Protein AF-A0AAP4A862-F1 (afdb_monomer)

Foldseek 3Di:
DLVVLLVLLCQQVLVLVCQQCPPPDDNVVSNVRSVVVSVVSSVQQVVQLVVLCVLLVQLFLLSSLQSLLVVLLVVQVVQVVVPDFADDDDDFDFDCLVVVLVVLLVQLVVLLVQLCVVPPVNVCLVVLLVVLLLALLRPQAFSCVVRNSSLSNQLSVLSNVLSVVLVVLVAGDTDLSNVLSNVSSVCSRGRDGCNLLVLLLQLLLVLQVVDPDHCRYSVSSSQSSLLSSSSSQCSPVHSVSSSVSSNQLNVQLVPSCRSSNVSGPSSSSSSSSVSSSPVVVVSVVVVVVVVVVVVVVVVPDPPDPPPPPDDDD

Secondary structure (DSSP, 8-state):
-HHHHHHTGGGGHHHHHHHHT-TTS-HHHHHHHHHHHHHHHHHHHHHHHHHHHHHTTT--TTHHHHHHHHHHHHHHHHHHHTT-----------S-HHHHHHHHHHHHHHHHHHHHHH-SSSSSHHHHHHHHTT----SS--HHHHHTTHHHHHHHHHHHHHHHHHHHTT----HHHHHHHHHHHHGGGTT--HHHHHHHHHHHHHHHTTSSS-TTSHHHHHHHHHHGGGHHHHHHH-HHHHHHHHHHHHHHHHHHTTTTTT--TTHHHHHHHHHHHHHHHHHHHHHHHHHHHHHHHHTTSPP----------

Solvent-accessible surface area (backbone atoms only — not comparable to full-atom values): 15630 Å² total; per-residue (Å²): 112,76,70,64,56,64,71,57,48,61,29,38,44,48,43,26,48,52,46,21,66,34,89,96,54,60,65,68,67,14,44,52,48,10,52,53,51,43,53,51,49,55,65,51,43,58,66,44,26,65,54,45,35,63,59,22,73,19,26,28,72,33,34,61,24,22,27,39,30,55,50,21,28,54,54,35,52,55,37,45,74,76,74,47,83,59,88,80,83,89,84,79,74,76,88,50,42,69,64,51,49,55,51,51,51,50,54,18,49,48,28,36,50,49,15,59,69,64,33,89,72,68,78,44,46,70,57,45,48,57,49,52,43,67,50,31,27,49,48,93,30,54,42,37,83,75,53,43,45,33,24,33,33,47,17,14,52,42,28,46,50,46,52,49,52,37,57,74,58,68,30,63,52,31,74,64,38,48,51,29,32,50,49,50,15,62,34,19,33,41,29,41,36,65,65,20,26,50,31,9,37,51,16,14,51,58,36,26,76,76,43,95,55,56,60,36,38,62,67,46,43,29,46,30,51,42,29,33,36,36,10,16,42,9,33,66,77,29,51,73,52,8,22,53,50,7,25,51,24,49,63,37,37,77,55,53,46,68,58,19,47,58,22,31,74,29,43,53,19,26,23,34,32,52,47,30,40,56,49,50,61,52,53,53,54,51,51,56,51,49,52,56,50,51,53,58,51,64,72,66,53,78,81,81,79,77,80,74,77,78,87,77,136

Sequence (313 aa):
MHYCLKTVGTALAPTVSQFSFFPGVHPIPGAITGALVGIIVGFILPPIAKNASRLHSGFSLYNVGFAGGIIAIAVMSLMRAVGHDFETNSIWHKGNNILYMLFLFTISAYFIICSLILDKSKKSVLKDQIGINKEHGIFPSDFFSIYGSSCYFNMGVLCIFSTLFVLLINGDLNGPTIGAIFSMAGFGCYGKNLANSVPLIIGASLASLISISDINSPVTVVCILFSTGLAPISGYYGWPYGIIAGFLHIFMVFNIGQLHGGLNLYNNGLAGGFVAAIIVPVIESLQVTNTKNNLKKSSKSPPISLGIKKEAD

Nearest PDB structures (foldseek):
  7udm-assembly1_A  TM=1.615E-01  e=1.827E-01  synthetic construct
  6i1z-assembly1_A  TM=1.676E-01  e=8.183E-01  Zea mays

Organism: Clostridium perfringens (NCBI:txid1502)

Structure (mmCIF, N/CA/C/O backbone):
data_AF-A0AAP4A862-F1
#
_entry.id   AF-A0AAP4A862-F1
#
loop_
_atom_site.group_PDB
_atom_site.id
_atom_site.type_symbol
_atom_site.label_atom_id
_atom_site.label_alt_id
_atom_site.label_comp_id
_atom_site.label_asym_id
_atom_site.label_entity_id
_atom_site.label_seq_id
_atom_site.pdbx_PDB_ins_code
_atom_site.Cartn_x
_atom_site.Cartn_y
_atom_site.Cartn_z
_atom_site.occupancy
_atom_site.B_iso_or_equiv
_atom_site.auth_seq_id
_atom_site.auth_comp_id
_atom_site.auth_asym_id
_atom_site.auth_atom_id
_atom_site.pdbx_PDB_model_num
ATOM 1 N N . MET A 1 1 ? -14.547 11.495 -8.831 1.00 36.91 1 MET A N 1
ATOM 2 C CA . MET A 1 1 ? -13.949 10.179 -9.172 1.00 36.91 1 MET A CA 1
ATOM 3 C C . MET A 1 1 ? -13.073 10.203 -10.435 1.00 36.91 1 MET A C 1
ATOM 5 O O . MET A 1 1 ? -11.951 9.726 -10.360 1.00 36.91 1 MET A O 1
ATOM 9 N N . HIS A 1 2 ? -13.504 10.803 -11.559 1.00 30.11 2 HIS A N 1
ATOM 10 C CA . HIS A 1 2 ? -12.690 10.883 -12.795 1.00 30.11 2 HIS A CA 1
ATOM 11 C C . HIS A 1 2 ? -11.341 11.619 -12.638 1.00 30.11 2 HIS A C 1
ATOM 13 O O . HIS A 1 2 ? -10.361 11.217 -13.256 1.00 30.11 2 HIS A O 1
ATOM 19 N N . TYR A 1 3 ? -11.259 12.657 -11.795 1.00 28.89 3 TYR A N 1
ATOM 20 C CA . TYR A 1 3 ? -10.003 13.386 -11.560 1.00 28.89 3 TYR A CA 1
ATOM 21 C C . TYR A 1 3 ? -8.983 12.602 -10.712 1.00 28.89 3 TYR A C 1
ATOM 23 O O . TYR A 1 3 ? -7.802 12.642 -11.031 1.00 28.89 3 TYR A O 1
ATOM 31 N N . CYS A 1 4 ? -9.416 11.816 -9.714 1.00 35.62 4 CYS A N 1
ATOM 32 C CA . CYS A 1 4 ? -8.510 10.953 -8.937 1.00 35.62 4 CYS A CA 1
ATOM 33 C C . CYS A 1 4 ? -7.952 9.784 -9.755 1.00 35.62 4 CYS A C 1
ATOM 35 O O . CYS A 1 4 ? -6.840 9.353 -9.502 1.00 35.62 4 CYS A O 1
ATOM 37 N N . LEU A 1 5 ? 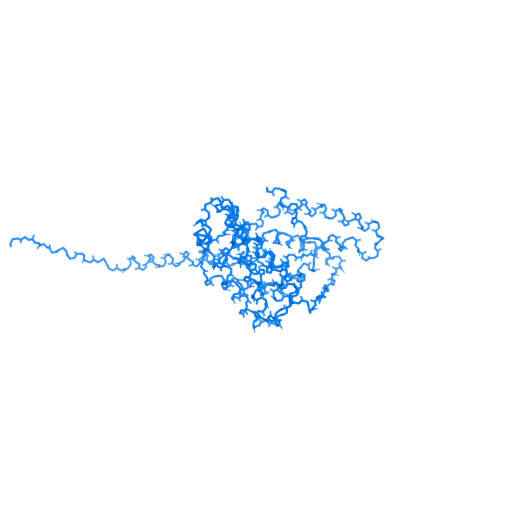-8.682 9.271 -10.750 1.00 40.22 5 LEU A N 1
ATOM 38 C CA . LEU A 1 5 ? -8.159 8.212 -11.623 1.00 40.22 5 LEU A CA 1
ATOM 39 C C . LEU A 1 5 ? -7.025 8.714 -12.533 1.00 40.22 5 LEU A C 1
ATOM 41 O O . LEU A 1 5 ? -6.117 7.947 -12.841 1.00 40.22 5 LEU A O 1
ATOM 45 N N . LYS A 1 6 ? -7.030 10.002 -12.913 1.00 41.19 6 LYS A N 1
ATOM 46 C CA . LYS A 1 6 ? -5.976 10.603 -13.749 1.00 41.19 6 LYS A CA 1
ATOM 47 C C . LYS A 1 6 ? -4.634 10.731 -13.017 1.00 41.19 6 LYS A C 1
ATOM 49 O O . LYS A 1 6 ? -3.597 10.542 -13.641 1.00 41.19 6 LYS A O 1
ATOM 54 N N . THR A 1 7 ? -4.629 10.993 -11.709 1.00 49.84 7 THR A N 1
ATOM 55 C CA . THR A 1 7 ? -3.394 11.111 -10.907 1.00 49.84 7 THR A CA 1
ATOM 56 C C . THR A 1 7 ? -2.743 9.770 -10.554 1.00 49.84 7 THR A C 1
ATOM 58 O O . THR A 1 7 ? -1.572 9.748 -10.185 1.00 49.84 7 THR A O 1
ATOM 61 N N . VAL A 1 8 ? -3.452 8.646 -10.715 1.00 55.22 8 VAL A N 1
ATOM 62 C CA . VAL A 1 8 ? -2.949 7.295 -10.385 1.00 55.22 8 VAL A CA 1
ATOM 63 C C . VAL A 1 8 ? -2.415 6.553 -11.631 1.00 55.22 8 VAL A C 1
ATOM 65 O O . VAL A 1 8 ? -1.906 5.439 -11.538 1.00 55.22 8 VAL A O 1
ATOM 68 N N . GLY A 1 9 ? -2.429 7.200 -12.807 1.00 59.03 9 GLY A N 1
ATOM 69 C CA . GLY A 1 9 ? -1.769 6.708 -14.029 1.00 59.03 9 GLY A CA 1
ATOM 70 C C . GLY A 1 9 ? -0.241 6.604 -13.929 1.00 59.03 9 GLY A C 1
ATOM 71 O O . GLY A 1 9 ? 0.391 5.940 -14.748 1.00 59.03 9 GLY A O 1
ATOM 72 N N . THR A 1 10 ? 0.355 7.185 -12.885 1.00 73.00 10 THR A N 1
ATOM 73 C CA . THR A 1 10 ? 1.787 7.064 -12.573 1.00 73.00 10 THR A CA 1
ATOM 74 C C . THR A 1 10 ? 2.227 5.627 -12.295 1.00 73.00 10 THR A C 1
ATOM 76 O O . THR A 1 10 ? 3.414 5.342 -12.414 1.00 73.00 10 THR A O 1
ATOM 79 N N . ALA A 1 11 ? 1.299 4.698 -12.021 1.00 77.19 11 ALA A N 1
ATOM 80 C CA . ALA A 1 11 ? 1.587 3.263 -11.926 1.00 77.19 11 ALA A CA 1
ATOM 81 C C . ALA A 1 11 ? 2.358 2.723 -13.149 1.00 77.19 11 ALA A C 1
ATOM 83 O O . ALA A 1 11 ? 3.198 1.835 -13.010 1.00 77.19 11 ALA A O 1
ATOM 84 N N . LEU A 1 12 ? 2.099 3.292 -14.332 1.00 84.62 12 LEU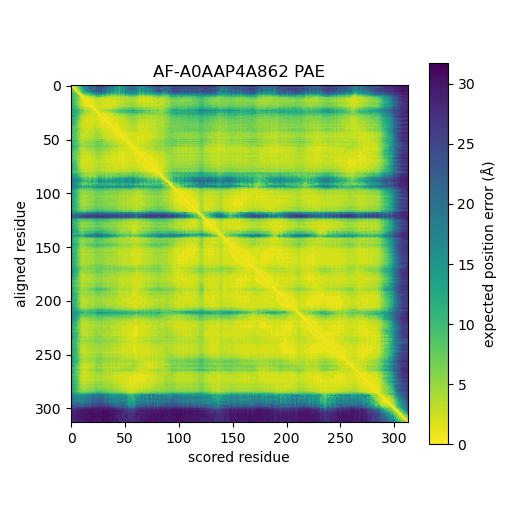 A N 1
ATOM 85 C CA . LEU A 1 12 ? 2.697 2.905 -15.612 1.00 84.62 12 LEU A CA 1
ATOM 86 C C . LEU A 1 12 ? 3.741 3.914 -16.112 1.00 84.62 12 LEU A C 1
ATOM 88 O O . LEU A 1 12 ? 4.129 3.881 -17.278 1.00 84.62 12 LEU A O 1
ATOM 92 N N . ALA A 1 13 ? 4.249 4.787 -15.238 1.00 86.62 13 ALA A N 1
ATOM 93 C CA . ALA A 1 13 ? 5.350 5.686 -15.578 1.00 86.62 13 ALA A CA 1
ATOM 94 C C . ALA A 1 13 ? 6.587 4.962 -16.158 1.00 86.62 13 ALA A C 1
ATOM 96 O O . ALA A 1 13 ? 7.133 5.477 -17.132 1.00 86.62 13 ALA A O 1
ATOM 97 N N . PRO A 1 14 ? 6.997 3.758 -15.691 1.00 87.88 14 PRO A N 1
ATOM 98 C CA . PRO A 1 14 ? 8.108 3.038 -16.305 1.00 87.88 14 PRO A CA 1
ATOM 99 C C . PRO A 1 14 ? 7.791 2.639 -17.740 1.00 87.88 14 PRO A C 1
ATOM 101 O O . PRO A 1 14 ? 8.681 2.677 -18.576 1.00 87.88 14 PRO A O 1
ATOM 104 N N . THR A 1 15 ? 6.527 2.337 -18.058 1.00 87.94 15 THR A N 1
ATOM 105 C CA . THR A 1 15 ? 6.105 2.101 -19.446 1.00 87.94 15 THR A CA 1
ATOM 106 C C . THR A 1 15 ? 6.392 3.336 -20.296 1.00 87.94 15 THR A C 1
ATOM 108 O O . THR A 1 15 ? 7.064 3.242 -21.313 1.00 87.94 15 THR A O 1
ATOM 111 N N . VAL A 1 16 ? 5.990 4.527 -19.849 1.00 90.31 16 VAL A N 1
ATOM 112 C CA . VAL A 1 16 ? 6.281 5.775 -20.575 1.00 90.31 16 VAL A CA 1
ATOM 113 C C . VAL A 1 16 ? 7.788 6.002 -20.728 1.00 90.31 16 VAL A C 1
ATOM 115 O O . VAL A 1 16 ? 8.243 6.347 -21.820 1.00 90.31 16 VAL A O 1
ATOM 118 N N . SER A 1 17 ? 8.576 5.772 -19.674 1.00 89.50 17 SER A N 1
ATOM 119 C CA . SER A 1 17 ? 10.034 5.938 -19.710 1.00 89.50 17 SER A CA 1
ATOM 120 C C . SER A 1 17 ? 10.717 4.955 -20.664 1.00 89.50 17 SER A C 1
ATOM 122 O O . SER A 1 17 ? 11.547 5.387 -21.459 1.00 89.50 17 SER A O 1
ATOM 124 N N . GLN A 1 18 ? 10.343 3.672 -20.647 1.00 88.69 18 GLN A N 1
ATOM 125 C CA . GLN A 1 18 ? 10.935 2.653 -21.523 1.00 88.69 18 GLN A CA 1
ATOM 126 C C . GLN A 1 18 ? 10.697 2.959 -23.008 1.00 88.69 18 GLN A C 1
ATOM 128 O O . GLN A 1 18 ? 11.604 2.816 -23.821 1.00 88.69 18 GLN A O 1
ATOM 133 N N . PHE A 1 19 ? 9.512 3.460 -23.366 1.00 88.19 19 PHE A N 1
ATOM 134 C CA . PHE A 1 19 ? 9.225 3.883 -24.741 1.00 88.19 19 PHE A CA 1
ATOM 135 C C . PHE A 1 19 ? 9.847 5.245 -25.096 1.00 88.19 19 PHE A C 1
ATOM 137 O O . PHE A 1 19 ? 10.145 5.491 -26.262 1.00 88.19 19 PHE A O 1
ATOM 144 N N . SER A 1 20 ? 10.078 6.119 -24.107 1.00 91.12 20 SER A N 1
ATOM 145 C CA . SER A 1 20 ? 10.748 7.413 -24.322 1.00 91.12 20 SER A CA 1
ATOM 146 C C . SER A 1 20 ? 12.239 7.268 -24.615 1.00 91.12 20 SER A C 1
ATOM 148 O O . SER A 1 20 ? 12.779 7.999 -25.442 1.00 91.12 20 SER A O 1
ATOM 150 N N . PHE A 1 21 ? 12.895 6.334 -23.925 1.00 89.12 21 PHE A N 1
ATOM 151 C CA . PHE A 1 21 ? 14.339 6.102 -23.981 1.00 89.12 21 PHE A CA 1
ATOM 152 C C . PHE A 1 21 ? 14.678 4.761 -24.637 1.00 89.12 21 PHE A C 1
ATOM 154 O O . PHE A 1 21 ? 15.662 4.118 -24.274 1.00 89.12 21 PHE A O 1
ATOM 161 N N . PHE A 1 22 ? 13.844 4.327 -25.584 1.00 86.50 22 PHE A N 1
ATOM 162 C CA . PHE A 1 22 ? 14.008 3.034 -26.229 1.00 86.50 22 PHE A CA 1
ATOM 163 C C . PHE A 1 22 ? 15.372 2.945 -26.944 1.00 86.50 22 PHE A C 1
ATOM 165 O O . PHE A 1 22 ? 15.730 3.876 -27.680 1.00 86.50 22 PHE A O 1
ATOM 172 N N . PRO A 1 23 ? 16.144 1.855 -26.761 1.00 84.06 23 PRO A N 1
ATOM 173 C CA . PRO A 1 23 ? 17.474 1.736 -27.348 1.00 84.06 23 PRO A CA 1
ATOM 174 C C . PRO A 1 23 ? 17.462 1.927 -28.870 1.00 84.06 23 PRO A C 1
ATOM 176 O O . PRO A 1 23 ? 16.665 1.318 -29.579 1.00 84.06 23 PRO A O 1
ATOM 179 N N . GLY A 1 24 ? 18.360 2.774 -29.379 1.00 82.88 24 GLY A N 1
ATOM 180 C CA . GLY A 1 24 ? 18.498 3.035 -30.818 1.00 82.88 24 GLY A CA 1
ATOM 181 C C . GLY A 1 24 ? 17.532 4.075 -31.401 1.00 82.88 24 GLY A C 1
ATOM 182 O O . GLY A 1 24 ? 17.625 4.370 -32.591 1.00 82.88 24 GLY A O 1
ATOM 183 N N . VAL A 1 25 ? 16.645 4.675 -30.598 1.00 87.75 25 VAL A N 1
ATOM 184 C CA . VAL A 1 25 ? 15.738 5.749 -31.040 1.00 87.75 25 VAL A CA 1
ATOM 185 C C . VAL A 1 25 ? 16.288 7.120 -30.634 1.00 87.75 25 VAL A C 1
ATOM 187 O O . VAL A 1 25 ? 16.757 7.316 -29.515 1.00 87.75 25 VAL A O 1
ATOM 190 N N . HIS A 1 26 ? 16.225 8.101 -31.542 1.00 91.56 26 HIS A N 1
ATOM 191 C CA . HIS A 1 26 ? 16.643 9.475 -31.243 1.00 91.56 26 HIS A CA 1
ATOM 192 C C . HIS A 1 26 ? 15.763 10.094 -30.128 1.00 91.56 26 HIS A C 1
ATOM 194 O O . HIS A 1 26 ? 14.546 9.885 -30.144 1.00 91.56 26 HIS A O 1
ATOM 200 N N . PRO A 1 27 ? 16.314 10.916 -29.205 1.00 90.69 27 PRO A N 1
ATOM 201 C CA . PRO A 1 27 ? 15.580 11.408 -28.032 1.00 90.69 27 PRO A CA 1
ATOM 202 C C . PRO A 1 27 ? 14.257 12.125 -28.331 1.00 90.69 27 PRO A C 1
ATOM 204 O O . PRO A 1 27 ? 13.292 11.967 -27.593 1.00 90.69 27 PRO A O 1
ATOM 207 N N . ILE A 1 28 ? 14.189 12.901 -29.419 1.00 92.38 28 ILE A N 1
ATOM 208 C CA . ILE A 1 28 ? 12.979 13.661 -29.784 1.00 92.38 28 ILE A CA 1
ATOM 209 C C . ILE A 1 28 ? 11.830 12.724 -30.231 1.00 92.38 28 ILE A C 1
ATOM 211 O O . ILE A 1 28 ? 10.775 12.756 -29.594 1.00 92.38 28 ILE A O 1
ATOM 215 N N . PRO A 1 29 ? 11.992 11.857 -31.258 1.00 91.19 29 PRO A N 1
ATOM 216 C CA . PRO A 1 29 ? 10.991 10.836 -31.586 1.00 91.19 29 PRO A CA 1
ATOM 217 C C . PRO A 1 29 ? 10.650 9.899 -30.421 1.00 91.19 29 PRO A C 1
ATOM 219 O O . PRO A 1 29 ? 9.484 9.539 -30.254 1.00 91.19 29 PRO A O 1
ATOM 222 N N . GLY A 1 30 ? 11.641 9.534 -29.600 1.00 92.62 30 GLY A N 1
ATOM 223 C CA . GLY A 1 30 ? 11.435 8.730 -28.395 1.00 92.62 30 GLY A CA 1
ATOM 224 C C . GLY A 1 30 ? 10.487 9.422 -27.418 1.00 92.62 30 GLY A C 1
ATOM 225 O O . GLY A 1 30 ? 9.437 8.878 -27.087 1.00 92.62 30 GLY A O 1
ATOM 226 N N . ALA A 1 31 ? 10.773 10.672 -27.045 1.00 91.94 31 ALA A N 1
ATOM 227 C CA . ALA A 1 31 ? 9.924 11.460 -26.151 1.00 91.94 31 ALA A CA 1
ATOM 228 C C . ALA A 1 31 ? 8.484 11.616 -26.674 1.00 91.94 31 ALA A C 1
ATOM 230 O O . ALA A 1 31 ? 7.532 11.499 -25.901 1.00 91.94 31 ALA A O 1
ATOM 231 N N . ILE A 1 32 ? 8.308 11.826 -27.985 1.00 93.19 32 ILE A N 1
ATOM 232 C CA . ILE A 1 32 ? 6.977 11.877 -28.615 1.00 93.19 32 ILE A CA 1
ATOM 233 C C . ILE A 1 32 ? 6.268 10.523 -28.473 1.00 93.19 32 ILE A C 1
ATOM 235 O O . ILE A 1 32 ? 5.105 10.476 -28.075 1.00 93.19 32 ILE A O 1
ATOM 239 N N . THR A 1 33 ? 6.969 9.422 -28.746 1.00 90.69 33 THR A N 1
ATOM 240 C CA . THR A 1 33 ? 6.424 8.060 -28.632 1.00 90.69 33 THR A CA 1
ATOM 241 C C . THR A 1 33 ? 6.000 7.753 -27.199 1.00 90.69 33 THR A C 1
ATOM 243 O O . THR A 1 33 ? 4.875 7.312 -26.969 1.00 90.69 33 THR A O 1
ATOM 246 N N . GLY A 1 34 ? 6.852 8.053 -26.218 1.00 91.06 34 GLY A N 1
ATOM 247 C CA . GLY A 1 34 ? 6.527 7.893 -24.805 1.00 91.06 34 GLY A CA 1
ATOM 248 C C . GLY A 1 34 ? 5.313 8.720 -24.383 1.00 91.06 34 GLY A C 1
ATOM 249 O O . GLY A 1 34 ? 4.417 8.194 -23.722 1.00 91.06 34 GLY A O 1
ATOM 250 N N . ALA A 1 35 ? 5.222 9.982 -24.817 1.00 90.56 35 ALA A N 1
ATOM 251 C CA . ALA A 1 35 ? 4.061 10.828 -24.542 1.00 90.56 35 ALA A CA 1
ATOM 252 C C . ALA A 1 35 ? 2.765 10.242 -25.131 1.00 90.56 35 ALA A C 1
ATOM 254 O O . ALA A 1 35 ? 1.747 10.187 -24.438 1.00 90.56 35 ALA A O 1
ATOM 255 N N . LEU A 1 36 ? 2.803 9.744 -26.373 1.00 91.56 36 LEU A N 1
ATOM 256 C CA . LEU A 1 36 ? 1.661 9.081 -27.011 1.00 91.56 36 LEU A CA 1
ATOM 257 C C . LEU A 1 36 ? 1.243 7.813 -26.256 1.00 91.56 36 LEU A C 1
ATOM 259 O O . LEU A 1 36 ? 0.059 7.643 -25.960 1.00 91.56 36 LEU A O 1
ATOM 263 N N . VAL A 1 37 ? 2.200 6.962 -25.876 1.00 90.19 37 VAL A N 1
ATOM 264 C CA . VAL A 1 37 ? 1.942 5.764 -25.059 1.00 90.19 37 VAL A CA 1
ATOM 265 C C . VAL A 1 37 ? 1.320 6.151 -23.717 1.00 90.19 37 VAL A C 1
ATOM 267 O O . VAL A 1 37 ? 0.328 5.550 -23.308 1.00 90.19 37 VAL A O 1
ATOM 270 N N . GLY A 1 38 ? 1.837 7.189 -23.057 1.00 88.75 38 GLY A N 1
ATOM 271 C CA . GLY A 1 38 ? 1.296 7.697 -21.796 1.00 88.75 38 GLY A CA 1
ATOM 272 C C . GLY A 1 38 ? -0.148 8.182 -21.915 1.00 88.75 38 GLY A C 1
ATOM 273 O O . GLY A 1 38 ? -0.974 7.864 -21.057 1.00 88.75 38 GLY A O 1
ATOM 274 N N . ILE A 1 39 ? -0.482 8.888 -23.000 1.00 89.31 39 ILE A N 1
ATOM 275 C CA . ILE A 1 39 ? -1.856 9.314 -23.295 1.00 89.31 39 ILE A CA 1
ATOM 276 C C . ILE A 1 39 ? -2.761 8.091 -23.486 1.00 89.31 39 ILE A C 1
ATOM 278 O O . ILE A 1 39 ? -3.802 7.997 -22.835 1.00 89.31 39 ILE A O 1
ATOM 282 N N . ILE A 1 40 ? -2.355 7.133 -24.326 1.00 89.81 40 ILE A N 1
ATOM 283 C CA . ILE A 1 40 ? -3.127 5.914 -24.615 1.00 89.81 40 ILE A CA 1
ATOM 284 C C . ILE A 1 40 ? -3.395 5.129 -23.327 1.00 89.81 40 ILE A C 1
ATOM 286 O O . ILE A 1 40 ? -4.544 4.826 -23.001 1.00 89.81 40 ILE A O 1
ATOM 290 N N . VAL A 1 41 ? -2.346 4.855 -22.554 1.00 88.38 41 VAL A N 1
ATOM 291 C CA . VAL A 1 41 ? -2.440 4.158 -21.270 1.00 88.38 41 VAL A CA 1
ATOM 292 C C . VAL A 1 41 ? -3.347 4.914 -20.295 1.00 88.38 41 VAL A C 1
ATOM 294 O O . VAL A 1 41 ? -4.193 4.301 -19.642 1.00 88.38 41 VAL A O 1
ATOM 297 N N . GLY A 1 42 ? -3.233 6.243 -20.232 1.00 85.56 42 GLY A N 1
ATOM 298 C CA . GLY A 1 42 ? -4.078 7.093 -19.392 1.00 85.56 42 GLY A CA 1
ATOM 299 C C . GLY A 1 42 ? -5.567 7.034 -19.750 1.00 85.56 42 GLY A C 1
ATOM 300 O O . GLY A 1 42 ? -6.408 7.110 -18.854 1.00 85.56 42 GLY A O 1
ATOM 301 N N . PHE A 1 43 ? -5.909 6.851 -21.030 1.00 88.19 43 PHE A N 1
ATOM 302 C CA . PHE A 1 43 ? -7.293 6.652 -21.480 1.00 88.19 43 PHE A CA 1
ATOM 303 C C . PHE A 1 43 ? -7.810 5.230 -21.222 1.00 88.19 43 PHE A C 1
ATOM 305 O O . PHE A 1 43 ? -8.987 5.057 -20.898 1.00 88.19 43 PHE A O 1
ATOM 312 N N . ILE A 1 44 ? -6.947 4.219 -21.334 1.00 90.44 44 ILE A N 1
ATOM 313 C CA . ILE A 1 44 ? -7.309 2.804 -21.157 1.00 90.44 44 ILE A CA 1
ATOM 314 C C . ILE A 1 44 ? -7.421 2.419 -19.670 1.00 90.44 44 ILE A C 1
ATOM 316 O O . ILE A 1 44 ? -8.221 1.554 -19.306 1.00 90.44 44 ILE A O 1
ATOM 320 N N . LEU A 1 45 ? -6.665 3.068 -18.782 1.00 90.19 45 LEU A N 1
ATOM 321 C CA . LEU A 1 45 ? -6.622 2.704 -17.366 1.00 90.19 45 LEU A CA 1
ATOM 322 C C . LEU A 1 45 ? -7.981 2.827 -16.640 1.00 90.19 45 LEU A C 1
ATOM 324 O O . LEU A 1 45 ? -8.357 1.865 -15.966 1.00 90.19 45 LEU A O 1
ATOM 328 N N . PRO A 1 46 ? -8.763 3.923 -16.755 1.00 89.88 46 PRO A N 1
ATOM 329 C CA . PRO A 1 46 ? -10.052 4.041 -16.068 1.00 89.88 46 PRO A CA 1
ATOM 330 C C . PRO A 1 46 ? -11.080 2.938 -16.393 1.00 89.88 46 PRO A C 1
ATOM 332 O O . PRO A 1 46 ? -11.645 2.382 -15.443 1.00 89.88 46 PRO A O 1
ATOM 335 N N . PRO A 1 47 ? -11.355 2.576 -17.668 1.00 90.94 47 PRO A N 1
ATOM 336 C CA . PRO A 1 47 ? -12.293 1.494 -17.964 1.00 90.94 47 PRO A CA 1
ATOM 337 C C . PRO A 1 47 ? -11.786 0.131 -17.476 1.00 90.94 47 PRO A C 1
ATOM 339 O O . PRO A 1 47 ? -12.590 -0.659 -16.976 1.00 90.94 47 PRO A O 1
ATOM 342 N N . ILE A 1 48 ? -10.474 -0.133 -17.533 1.00 92.00 48 ILE A N 1
ATOM 343 C CA . ILE A 1 48 ? -9.907 -1.371 -16.978 1.00 92.00 48 ILE A CA 1
ATOM 344 C C . ILE A 1 48 ? -10.049 -1.390 -15.457 1.00 92.00 48 ILE A C 1
ATOM 346 O O . ILE A 1 48 ? -10.542 -2.377 -14.923 1.00 92.00 48 ILE A O 1
ATOM 350 N N . ALA A 1 49 ? -9.737 -0.299 -14.755 1.00 90.62 49 ALA A N 1
ATOM 351 C CA . ALA A 1 49 ? -9.897 -0.209 -13.303 1.00 90.62 49 ALA A CA 1
ATOM 352 C C . ALA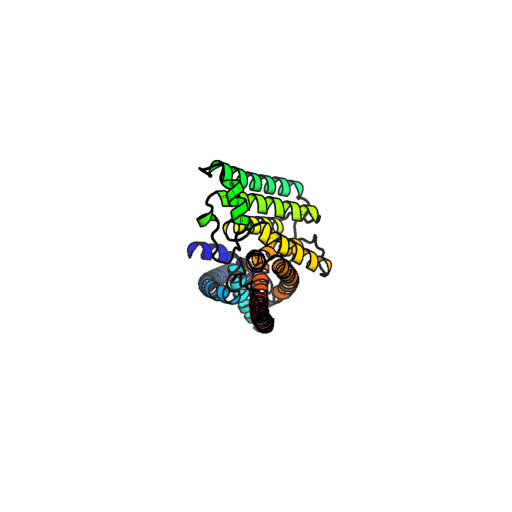 A 1 49 ? -11.347 -0.427 -12.852 1.00 90.62 49 ALA A C 1
ATOM 354 O O . ALA A 1 49 ? -11.590 -1.092 -11.844 1.00 90.62 49 ALA A O 1
ATOM 355 N N . LYS A 1 50 ? -12.328 0.074 -13.609 1.00 89.56 50 LYS A N 1
ATOM 356 C CA . LYS A 1 50 ? -13.749 -0.165 -13.316 1.00 89.56 50 LYS A CA 1
ATOM 357 C C . LYS A 1 50 ? -14.136 -1.647 -13.410 1.00 89.56 50 LYS A C 1
ATOM 359 O O . LYS A 1 50 ? -14.991 -2.093 -12.652 1.00 89.56 50 LYS A O 1
ATOM 364 N N . ASN A 1 51 ? -13.546 -2.394 -14.341 1.00 89.44 51 ASN A N 1
ATOM 365 C CA . ASN A 1 51 ? -13.820 -3.824 -14.499 1.00 89.44 51 ASN A CA 1
ATOM 366 C C . ASN A 1 51 ? -12.977 -4.684 -13.548 1.00 89.44 51 ASN A C 1
ATOM 368 O O . ASN A 1 51 ? -13.470 -5.680 -13.028 1.00 89.44 51 ASN A O 1
ATOM 372 N N . ALA A 1 52 ? -11.740 -4.273 -13.279 1.00 90.56 52 ALA A N 1
ATOM 373 C CA . ALA A 1 52 ? -10.808 -4.959 -12.396 1.00 90.56 52 ALA A CA 1
ATOM 374 C C . ALA A 1 52 ? -11.344 -5.067 -10.958 1.00 90.56 52 ALA A C 1
ATOM 376 O O . ALA A 1 52 ? -11.188 -6.113 -10.330 1.00 90.56 52 ALA A O 1
ATOM 377 N N . SER A 1 53 ? -12.089 -4.062 -10.481 1.00 88.56 53 SER A N 1
ATOM 378 C CA . SER A 1 53 ? -12.693 -4.092 -9.141 1.00 88.56 53 SER A CA 1
ATOM 379 C C . SER A 1 53 ? -13.702 -5.225 -8.943 1.00 88.56 53 SER A C 1
ATOM 381 O O . SER A 1 53 ? -13.900 -5.679 -7.814 1.00 88.56 53 SER A O 1
ATOM 383 N N . ARG A 1 54 ? -14.315 -5.706 -10.035 1.00 89.81 54 ARG A N 1
ATOM 384 C CA . ARG A 1 54 ? -15.245 -6.844 -10.024 1.00 89.81 54 ARG A CA 1
ATOM 385 C C . ARG A 1 54 ? -14.526 -8.175 -9.842 1.00 89.81 54 ARG A C 1
ATOM 387 O O . ARG A 1 54 ? -15.105 -9.079 -9.261 1.00 89.81 54 ARG A O 1
ATOM 394 N N . LEU A 1 55 ? -13.282 -8.293 -10.312 1.00 91.00 55 LEU A N 1
ATOM 395 C CA . LEU A 1 55 ? -12.507 -9.536 -10.210 1.00 91.00 55 LEU A CA 1
ATOM 396 C C . LEU A 1 55 ? -12.133 -9.870 -8.766 1.00 91.00 55 LEU A C 1
ATOM 398 O O . LEU A 1 55 ? -11.974 -11.034 -8.429 1.00 91.00 55 LEU A O 1
ATOM 402 N N . HIS A 1 56 ? -12.004 -8.852 -7.920 1.00 92.31 56 HIS A N 1
ATOM 403 C CA . HIS A 1 56 ? -11.649 -9.011 -6.516 1.00 92.31 56 HIS A CA 1
ATOM 404 C C . HIS A 1 56 ? -12.764 -8.556 -5.561 1.00 92.31 56 HIS A C 1
ATOM 406 O O . HIS A 1 56 ? -12.487 -8.298 -4.391 1.00 92.31 56 HIS A O 1
ATOM 412 N N . SER A 1 57 ? -13.993 -8.366 -6.055 1.00 89.00 57 SER A N 1
ATOM 413 C CA . SER A 1 57 ? -15.186 -7.978 -5.278 1.00 89.00 57 SER A CA 1
ATOM 414 C C . SER A 1 57 ? -14.978 -6.815 -4.289 1.00 89.00 57 SER A C 1
ATOM 416 O O . SER A 1 57 ? -15.545 -6.802 -3.203 1.00 89.00 57 SER A O 1
ATOM 418 N N . GLY A 1 58 ? -14.125 -5.840 -4.624 1.00 88.94 58 GLY A N 1
ATOM 419 C CA . GLY A 1 58 ? -13.807 -4.714 -3.728 1.00 88.94 58 GLY A CA 1
ATOM 420 C C . GLY A 1 58 ? -12.867 -5.019 -2.545 1.00 88.94 58 GLY A C 1
ATOM 421 O O . GLY A 1 58 ? -12.588 -4.127 -1.747 1.00 88.94 58 GLY A O 1
ATOM 422 N N . PHE A 1 59 ? -12.313 -6.231 -2.443 1.00 94.44 59 PHE A N 1
ATOM 423 C CA . PHE A 1 59 ? -11.422 -6.634 -1.344 1.00 94.44 59 PHE A CA 1
ATOM 424 C C . PHE A 1 59 ? -9.953 -6.196 -1.479 1.00 94.44 59 PHE A C 1
ATOM 426 O O . PHE A 1 59 ? -9.171 -6.377 -0.547 1.00 94.44 59 PHE A O 1
ATOM 433 N N . SER A 1 60 ? -9.570 -5.601 -2.611 1.00 94.38 60 SER A N 1
ATOM 434 C CA . SER A 1 60 ? -8.277 -4.938 -2.791 1.00 94.38 60 SER A CA 1
ATOM 435 C C . SER A 1 60 ? -8.478 -3.429 -2.885 1.00 94.38 60 SER A C 1
ATOM 437 O O . SER A 1 60 ? -9.134 -2.929 -3.800 1.00 94.38 60 SER A O 1
ATOM 439 N N . LEU A 1 61 ? -7.869 -2.690 -1.957 1.00 92.38 61 LEU A N 1
ATOM 440 C CA . LEU A 1 61 ? -7.859 -1.225 -1.968 1.00 92.38 61 LEU A CA 1
ATOM 441 C C . LEU A 1 61 ? -6.982 -0.666 -3.102 1.00 92.38 61 LEU A C 1
ATOM 443 O O . LEU A 1 61 ? -7.143 0.478 -3.522 1.00 92.38 61 LEU A O 1
ATOM 447 N N . TYR A 1 62 ? -6.074 -1.478 -3.645 1.00 91.69 62 TYR A N 1
ATOM 448 C CA . TYR A 1 62 ? -5.114 -1.088 -4.680 1.00 91.69 62 TYR A CA 1
ATOM 449 C C . TYR A 1 62 ? -5.579 -1.435 -6.095 1.00 91.69 62 TYR A C 1
ATOM 451 O O . TYR A 1 62 ? -4.780 -1.814 -6.951 1.00 91.69 62 TYR A O 1
ATOM 459 N N . ASN A 1 63 ? -6.874 -1.258 -6.359 1.00 91.75 63 ASN A N 1
ATOM 460 C CA . ASN A 1 63 ? -7.500 -1.598 -7.635 1.00 91.75 63 ASN A CA 1
ATOM 461 C C . ASN A 1 63 ? -6.829 -0.925 -8.850 1.00 91.75 63 ASN A C 1
ATOM 463 O O . ASN A 1 63 ? -6.673 -1.550 -9.894 1.00 91.75 63 ASN A O 1
ATOM 467 N N . VAL A 1 64 ? -6.368 0.326 -8.729 1.00 90.06 64 VAL A N 1
ATOM 468 C CA . VAL A 1 64 ? -5.666 0.983 -9.849 1.00 90.06 64 VAL A CA 1
ATOM 469 C C . VAL A 1 64 ? -4.302 0.341 -10.120 1.00 90.06 64 VAL A C 1
ATOM 471 O O . VAL A 1 64 ? -3.924 0.196 -11.277 1.00 90.06 64 VAL A O 1
ATOM 474 N N . GLY A 1 65 ? -3.590 -0.105 -9.080 1.00 91.31 65 GLY A N 1
ATOM 475 C CA . GLY A 1 65 ? -2.352 -0.871 -9.247 1.00 91.31 65 GLY A CA 1
ATOM 476 C C . GLY A 1 65 ? -2.591 -2.237 -9.889 1.00 91.31 65 GLY A C 1
ATOM 477 O O . GLY A 1 65 ? -1.794 -2.672 -10.717 1.00 91.31 65 GLY A O 1
ATOM 478 N N . PHE A 1 66 ? -3.720 -2.878 -9.573 1.00 94.25 66 PHE A N 1
ATOM 479 C CA . PHE A 1 66 ? -4.146 -4.112 -10.231 1.00 94.25 66 PHE A CA 1
ATOM 480 C C . PHE A 1 66 ? -4.465 -3.902 -11.714 1.00 94.25 66 PHE A C 1
ATOM 482 O O . PHE A 1 66 ? -3.906 -4.584 -12.570 1.00 94.25 66 PHE A O 1
ATOM 489 N N . ALA A 1 67 ? -5.272 -2.893 -12.035 1.00 93.94 67 ALA A N 1
ATOM 490 C CA . ALA A 1 67 ? -5.593 -2.523 -13.410 1.00 93.94 67 ALA A CA 1
ATOM 491 C C . ALA A 1 67 ? -4.353 -2.128 -14.225 1.00 93.94 67 ALA A C 1
ATOM 493 O O . ALA A 1 67 ? -4.175 -2.598 -15.348 1.00 93.94 67 ALA A O 1
ATOM 494 N N . GLY A 1 68 ? -3.474 -1.306 -13.643 1.00 92.81 68 GLY A N 1
ATOM 495 C CA . GLY A 1 68 ? -2.204 -0.921 -14.252 1.00 92.81 68 GLY A CA 1
ATOM 496 C C . GLY A 1 68 ? -1.312 -2.131 -14.506 1.00 92.81 68 GLY A C 1
ATOM 497 O O . GLY A 1 68 ? -0.768 -2.274 -15.593 1.00 92.81 68 GLY A O 1
ATOM 498 N N . GLY A 1 69 ? -1.237 -3.064 -13.559 1.00 93.81 69 GLY A N 1
ATOM 499 C CA . GLY A 1 69 ? -0.489 -4.302 -13.738 1.00 93.81 69 GLY A CA 1
ATOM 500 C C . GLY A 1 69 ? -1.020 -5.199 -14.859 1.00 93.81 69 GLY A C 1
ATOM 501 O O . GLY A 1 69 ? -0.216 -5.730 -15.617 1.00 93.81 69 GLY A O 1
ATOM 502 N N . ILE A 1 70 ? -2.342 -5.315 -15.036 1.00 94.62 70 ILE A N 1
ATOM 503 C CA . ILE A 1 70 ? -2.935 -6.041 -16.178 1.00 94.62 70 ILE A CA 1
ATOM 504 C C . ILE A 1 70 ? -2.505 -5.403 -17.508 1.00 94.62 70 ILE A C 1
ATOM 506 O O . ILE A 1 70 ? -2.112 -6.113 -18.434 1.00 94.62 70 ILE A O 1
ATOM 510 N N . ILE A 1 71 ? -2.524 -4.068 -17.594 1.00 93.88 71 ILE A N 1
ATOM 511 C CA . ILE A 1 71 ? -2.044 -3.337 -18.779 1.00 93.88 71 ILE A CA 1
ATOM 512 C C . ILE A 1 71 ? -0.550 -3.589 -18.995 1.00 93.88 71 ILE A C 1
ATOM 514 O O . ILE A 1 71 ? -0.139 -3.872 -20.115 1.00 93.88 71 ILE A O 1
ATOM 518 N N . ALA A 1 72 ? 0.259 -3.525 -17.937 1.00 93.75 72 ALA A N 1
ATOM 519 C CA . ALA A 1 72 ? 1.697 -3.749 -18.020 1.00 93.75 72 ALA A CA 1
ATOM 520 C C . ALA A 1 72 ? 2.037 -5.162 -18.507 1.00 93.75 72 ALA A C 1
ATOM 522 O O . ALA A 1 72 ? 2.920 -5.310 -19.343 1.00 93.75 72 ALA A O 1
ATOM 523 N N . ILE A 1 73 ? 1.317 -6.190 -18.037 1.00 94.75 73 ILE A N 1
ATOM 524 C CA . ILE A 1 73 ? 1.456 -7.565 -18.539 1.00 94.75 73 ILE A CA 1
ATOM 525 C C . ILE A 1 73 ? 1.124 -7.616 -20.033 1.00 94.75 73 ILE A C 1
ATOM 527 O O . ILE A 1 73 ? 1.883 -8.199 -20.803 1.00 94.75 73 ILE A O 1
ATOM 531 N N . ALA A 1 74 ? 0.027 -6.984 -20.463 1.00 93.69 74 ALA A N 1
ATOM 532 C CA . ALA A 1 74 ? -0.348 -6.955 -21.874 1.00 93.69 74 ALA A CA 1
ATOM 533 C C . ALA A 1 74 ? 0.734 -6.277 -22.735 1.00 93.69 74 ALA A C 1
ATOM 535 O O . ALA A 1 74 ? 1.181 -6.854 -23.726 1.00 93.69 74 ALA A O 1
ATOM 536 N N . VAL A 1 75 ? 1.226 -5.105 -22.323 1.00 92.00 75 VAL A N 1
ATOM 537 C CA . VAL A 1 75 ? 2.308 -4.394 -23.025 1.00 92.00 75 VAL A CA 1
ATOM 538 C C . VAL A 1 75 ? 3.597 -5.221 -23.044 1.00 92.00 75 VAL A C 1
ATOM 540 O O . VAL A 1 75 ? 4.201 -5.384 -24.103 1.00 92.00 75 VAL A O 1
ATOM 543 N N . MET A 1 76 ? 3.997 -5.799 -21.908 1.00 92.88 76 MET A N 1
ATOM 544 C CA . MET A 1 76 ? 5.208 -6.618 -21.819 1.00 92.88 76 MET A CA 1
ATOM 545 C C . MET A 1 76 ? 5.106 -7.883 -22.677 1.00 92.88 76 MET A C 1
ATOM 547 O O . MET A 1 76 ? 6.081 -8.275 -23.311 1.00 92.88 76 MET A O 1
ATOM 551 N N . SER A 1 77 ? 3.925 -8.504 -22.751 1.00 93.38 77 SER A N 1
ATOM 552 C CA . SER A 1 77 ? 3.700 -9.682 -23.596 1.00 93.38 77 SER A CA 1
ATOM 553 C C . SER A 1 77 ? 3.897 -9.373 -25.084 1.00 93.38 77 SER A C 1
ATOM 555 O O . SER A 1 77 ? 4.539 -10.151 -25.787 1.00 93.38 77 SER A O 1
ATOM 557 N N . LEU A 1 78 ? 3.441 -8.201 -25.545 1.00 92.62 78 LEU A N 1
ATOM 558 C CA . LEU A 1 78 ? 3.674 -7.730 -26.911 1.00 92.62 78 LEU A CA 1
ATOM 559 C C . LEU A 1 78 ? 5.156 -7.433 -27.155 1.00 92.62 78 LEU A C 1
ATOM 561 O O . LEU A 1 78 ? 5.682 -7.776 -28.209 1.00 92.62 78 LEU A O 1
ATOM 565 N N . MET A 1 79 ? 5.840 -6.836 -26.176 1.00 89.81 79 MET A N 1
ATOM 566 C CA . MET A 1 79 ? 7.261 -6.509 -26.301 1.00 89.81 79 MET A CA 1
ATOM 567 C C . MET A 1 79 ? 8.148 -7.752 -26.361 1.00 89.81 79 MET A C 1
ATOM 569 O O . MET A 1 79 ? 9.024 -7.842 -27.221 1.00 89.81 79 MET A O 1
ATOM 573 N N . ARG A 1 80 ? 7.860 -8.764 -25.538 1.00 92.62 80 ARG A N 1
ATOM 574 C CA . ARG A 1 80 ? 8.565 -10.052 -25.598 1.00 92.62 80 ARG A CA 1
ATOM 575 C C . ARG A 1 80 ? 8.296 -10.797 -26.897 1.00 92.62 80 ARG A C 1
ATOM 577 O O . ARG A 1 80 ? 9.210 -11.421 -27.424 1.00 92.62 80 ARG A O 1
ATOM 584 N N . ALA A 1 81 ? 7.086 -10.691 -27.450 1.00 93.06 81 ALA A N 1
ATOM 585 C CA . ALA A 1 81 ? 6.756 -11.304 -28.736 1.00 93.06 81 ALA A CA 1
ATOM 586 C C . ALA A 1 81 ? 7.600 -10.752 -29.902 1.00 93.06 81 ALA A C 1
ATOM 588 O O . ALA A 1 81 ? 7.836 -11.474 -30.868 1.00 93.06 81 ALA A O 1
ATOM 589 N N . VAL A 1 82 ? 8.091 -9.511 -29.804 1.00 91.31 82 VAL A N 1
ATOM 590 C CA . VAL A 1 82 ? 9.007 -8.903 -30.788 1.00 91.31 82 VAL A CA 1
ATOM 591 C C . VAL A 1 82 ? 10.486 -8.966 -30.370 1.00 91.31 82 VAL A C 1
ATOM 593 O O . VAL A 1 82 ? 11.330 -8.364 -31.026 1.00 91.31 82 VAL A O 1
ATOM 596 N N . GLY A 1 83 ? 10.817 -9.707 -29.305 1.00 88.62 83 GLY A N 1
ATOM 597 C CA . GLY A 1 83 ? 12.197 -9.969 -28.879 1.00 88.62 83 GLY A CA 1
ATOM 598 C C . GLY A 1 83 ? 12.799 -8.955 -27.901 1.00 88.62 83 GLY A C 1
ATOM 599 O O . GLY A 1 83 ? 14.012 -8.963 -27.705 1.00 88.62 83 GLY A O 1
ATOM 600 N N . HIS A 1 84 ? 11.987 -8.097 -27.275 1.00 87.31 84 HIS A N 1
ATOM 601 C CA . HIS A 1 84 ? 12.455 -7.124 -26.286 1.00 87.31 84 HIS A CA 1
ATOM 602 C C . HIS A 1 84 ? 12.070 -7.524 -24.857 1.00 87.31 84 HIS A C 1
ATOM 604 O O . HIS A 1 84 ? 10.900 -7.775 -24.561 1.00 87.31 84 HIS A O 1
ATOM 610 N N . ASP A 1 85 ? 13.056 -7.523 -23.960 1.00 84.50 85 ASP A N 1
ATOM 611 C CA . ASP A 1 85 ? 12.867 -7.644 -22.513 1.00 84.50 85 ASP A CA 1
ATOM 612 C C . ASP A 1 85 ? 13.604 -6.499 -21.809 1.00 84.50 85 ASP A C 1
ATOM 614 O O . ASP A 1 85 ? 14.605 -5.992 -22.322 1.00 84.50 85 ASP A O 1
ATOM 618 N N . PHE A 1 86 ? 13.088 -6.058 -20.663 1.00 79.12 86 PHE A N 1
ATOM 619 C CA . PHE A 1 86 ? 13.649 -4.922 -19.929 1.00 79.12 86 PHE A CA 1
ATOM 620 C C . PHE A 1 86 ? 14.385 -5.395 -18.677 1.00 79.12 86 PHE A C 1
ATOM 622 O O . PHE A 1 86 ? 13.849 -6.164 -17.879 1.00 79.12 86 PHE A O 1
ATOM 629 N N . GLU A 1 87 ? 15.602 -4.889 -18.474 1.00 70.44 87 GLU A N 1
ATOM 630 C CA . GLU A 1 87 ? 16.350 -5.126 -17.242 1.00 70.44 87 GLU A CA 1
ATOM 631 C C . GLU A 1 87 ? 15.773 -4.302 -16.085 1.00 70.44 87 GLU A C 1
ATOM 633 O O . GLU A 1 87 ? 15.487 -3.108 -16.209 1.00 70.44 87 GLU A O 1
ATOM 638 N N . THR A 1 88 ? 15.629 -4.935 -14.922 1.00 67.25 88 THR A N 1
ATOM 639 C CA . THR A 1 88 ? 15.175 -4.271 -13.697 1.00 67.25 88 THR A CA 1
ATOM 640 C C . THR A 1 88 ? 16.341 -4.052 -12.742 1.00 67.25 88 THR A C 1
ATOM 642 O O . THR A 1 88 ? 16.892 -5.012 -12.206 1.00 67.25 88 THR A O 1
ATOM 645 N N . ASN A 1 89 ? 16.676 -2.790 -12.466 1.00 63.06 89 ASN A N 1
ATOM 646 C CA . ASN A 1 89 ? 17.718 -2.428 -11.505 1.00 63.06 89 ASN A CA 1
ATOM 647 C C . ASN A 1 89 ? 17.133 -2.165 -10.111 1.00 63.06 89 ASN A C 1
ATOM 649 O O . ASN A 1 89 ? 16.149 -1.444 -9.960 1.00 63.06 89 ASN A O 1
ATOM 653 N N . SER A 1 90 ? 17.774 -2.721 -9.083 1.00 65.00 90 SER A N 1
ATOM 654 C CA . SER A 1 90 ? 17.360 -2.613 -7.677 1.00 65.00 90 SER A CA 1
ATOM 655 C C . SER A 1 90 ? 18.408 -1.858 -6.855 1.00 65.00 90 SER A C 1
ATOM 657 O O . SER A 1 90 ? 19.122 -2.450 -6.047 1.00 65.00 90 SER A O 1
ATOM 659 N N . ILE A 1 91 ? 18.525 -0.546 -7.078 1.00 70.94 91 ILE A N 1
ATOM 660 C CA . ILE A 1 91 ? 19.446 0.323 -6.330 1.00 70.94 91 ILE A CA 1
ATOM 661 C C . ILE A 1 91 ? 18.665 1.036 -5.225 1.00 70.94 91 ILE A C 1
ATOM 663 O O . ILE A 1 91 ? 17.721 1.775 -5.503 1.00 70.94 91 ILE A O 1
ATOM 667 N N . TRP A 1 92 ? 19.073 0.834 -3.971 1.00 74.12 92 TRP A N 1
ATOM 668 C CA . TRP A 1 92 ? 18.387 1.382 -2.799 1.00 74.12 92 TRP A CA 1
ATOM 669 C C . TRP A 1 92 ? 19.339 2.225 -1.960 1.00 74.12 92 TRP A C 1
ATOM 671 O O . TRP A 1 92 ? 20.459 1.810 -1.666 1.00 74.12 92 TRP A O 1
ATOM 681 N N . HIS A 1 93 ? 18.869 3.396 -1.535 1.00 75.50 93 HIS A N 1
ATOM 682 C CA . HIS A 1 93 ? 19.591 4.243 -0.590 1.00 75.50 93 HIS A CA 1
ATOM 683 C C . HIS A 1 93 ? 19.533 3.648 0.828 1.00 75.50 93 HIS A C 1
ATOM 685 O O . HIS A 1 93 ? 18.476 3.171 1.248 1.00 75.50 93 HIS A O 1
ATOM 691 N N . LYS A 1 94 ? 20.640 3.726 1.579 1.00 75.25 94 LYS A N 1
ATOM 692 C CA . LYS A 1 94 ? 20.772 3.234 2.964 1.00 75.25 94 LYS A CA 1
ATOM 693 C C . LYS A 1 94 ? 21.379 4.309 3.876 1.00 75.25 94 LYS A C 1
ATOM 695 O O . LYS A 1 94 ? 22.084 5.188 3.392 1.00 75.25 94 LYS A O 1
ATOM 700 N N . GLY A 1 95 ? 21.124 4.233 5.186 1.00 75.44 95 GLY A N 1
ATOM 701 C CA . GLY A 1 95 ? 21.915 4.952 6.204 1.00 75.44 95 GLY A CA 1
ATOM 702 C C . GLY A 1 95 ? 21.330 6.238 6.812 1.00 75.44 95 GLY A C 1
ATOM 703 O O . GLY A 1 95 ? 21.911 6.751 7.760 1.00 75.44 95 GLY A O 1
ATOM 704 N N . ASN A 1 96 ? 20.168 6.733 6.366 1.00 86.31 96 ASN A N 1
ATOM 705 C CA . ASN A 1 96 ? 19.558 7.980 6.882 1.00 86.31 96 ASN A CA 1
ATOM 706 C C . ASN A 1 96 ? 18.322 7.749 7.778 1.00 86.31 96 ASN A C 1
ATOM 708 O O . ASN A 1 96 ? 17.441 8.607 7.878 1.00 86.31 96 ASN A O 1
ATOM 712 N N . ASN A 1 97 ? 18.246 6.596 8.452 1.00 88.94 97 ASN A N 1
ATOM 713 C CA . ASN A 1 97 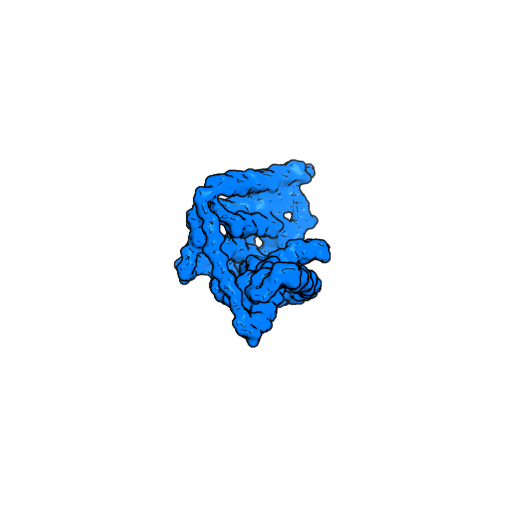? 17.041 6.159 9.168 1.00 88.94 97 ASN A CA 1
ATOM 714 C C . ASN A 1 97 ? 16.595 7.141 10.264 1.00 88.94 97 ASN A C 1
ATOM 716 O O . ASN A 1 97 ? 15.400 7.379 10.395 1.00 88.94 97 ASN A O 1
ATOM 720 N N . ILE A 1 98 ? 17.520 7.774 10.996 1.00 91.62 98 ILE A N 1
ATOM 721 C CA . ILE A 1 98 ? 17.174 8.746 12.051 1.00 91.62 98 ILE A CA 1
ATOM 722 C C . ILE A 1 98 ? 16.445 9.962 11.465 1.00 91.62 98 ILE A C 1
ATOM 724 O O . ILE A 1 98 ? 15.390 10.351 11.963 1.00 91.62 98 ILE A O 1
ATOM 728 N N . LEU A 1 99 ? 16.980 10.543 10.386 1.00 93.88 99 LEU A N 1
ATOM 729 C CA . LEU A 1 99 ? 16.385 11.710 9.734 1.00 93.88 99 LEU A CA 1
ATOM 730 C C . LEU A 1 99 ? 14.980 11.389 9.211 1.00 93.88 99 LEU A C 1
ATOM 732 O O . LEU A 1 99 ? 14.034 12.137 9.461 1.00 93.88 99 LEU A O 1
ATOM 736 N N . TYR A 1 100 ? 14.832 10.257 8.519 1.00 94.25 100 TYR A N 1
ATOM 737 C CA . TYR A 1 100 ? 13.543 9.847 7.968 1.00 94.25 100 TYR A CA 1
ATOM 738 C C . TYR A 1 100 ? 12.535 9.449 9.047 1.00 94.25 100 TYR A C 1
ATOM 740 O O . TYR A 1 100 ? 11.354 9.753 8.909 1.00 94.25 100 TYR A O 1
ATOM 748 N N . MET A 1 101 ? 12.987 8.843 10.144 1.00 94.75 101 MET A N 1
ATOM 749 C CA . MET A 1 101 ? 12.152 8.554 11.307 1.00 94.75 101 MET A CA 1
ATOM 750 C C . MET A 1 101 ? 11.584 9.844 11.913 1.00 94.75 101 MET A C 1
ATOM 752 O O . MET A 1 101 ? 10.374 9.943 12.115 1.00 94.75 101 MET A O 1
ATOM 756 N N . LEU A 1 102 ? 12.431 10.850 12.166 1.00 96.31 102 LEU A N 1
ATOM 757 C CA . LEU A 1 102 ? 11.993 12.143 12.710 1.00 96.31 102 LEU A CA 1
ATOM 758 C C . LEU A 1 102 ? 10.995 12.842 11.778 1.00 96.31 102 LEU A C 1
ATOM 760 O O . LEU A 1 102 ? 9.975 13.369 12.231 1.00 96.31 102 LEU A O 1
ATOM 764 N N . PHE A 1 103 ? 11.260 12.802 10.472 1.00 96.44 103 PHE A N 1
ATOM 765 C CA . PHE A 1 103 ? 10.353 13.316 9.450 1.00 96.44 103 PHE A CA 1
ATOM 766 C C . PHE A 1 103 ? 8.984 12.615 9.486 1.00 96.44 103 PHE A C 1
ATOM 768 O O . PHE A 1 103 ? 7.952 13.283 9.569 1.00 96.44 103 PHE A O 1
ATOM 775 N N . LEU A 1 104 ? 8.955 11.280 9.494 1.00 97.25 104 LEU A N 1
ATOM 776 C CA . LEU A 1 104 ? 7.715 10.498 9.519 1.00 97.25 104 LEU A CA 1
ATOM 777 C C . LEU A 1 104 ? 6.911 10.709 10.807 1.00 97.25 104 LEU A C 1
ATOM 779 O O . LEU A 1 104 ? 5.685 10.844 10.748 1.00 97.25 104 LEU A O 1
ATOM 783 N N . PHE A 1 105 ? 7.572 10.797 11.964 1.00 97.81 105 PHE A N 1
ATOM 784 C CA . PHE A 1 105 ? 6.887 11.107 13.219 1.00 97.81 105 PHE A CA 1
ATOM 785 C C . PHE A 1 105 ? 6.333 12.529 13.244 1.00 97.81 105 PHE A C 1
ATOM 787 O O . PHE A 1 105 ? 5.231 12.732 13.749 1.00 97.81 105 PHE A O 1
ATOM 794 N N . THR A 1 106 ? 7.023 13.492 12.632 1.00 97.88 106 THR A N 1
ATOM 795 C CA . THR A 1 106 ? 6.519 14.867 12.498 1.00 97.88 106 THR A CA 1
ATOM 796 C C . THR A 1 106 ? 5.275 14.915 11.610 1.00 97.88 106 THR A C 1
ATOM 798 O O . THR A 1 106 ? 4.279 15.525 11.990 1.00 97.88 106 THR A O 1
ATOM 801 N N . ILE A 1 107 ? 5.276 14.219 10.468 1.00 97.38 107 ILE A N 1
ATOM 802 C CA . ILE A 1 107 ? 4.088 14.102 9.603 1.00 97.38 107 ILE A CA 1
ATOM 803 C C . ILE A 1 107 ? 2.936 13.390 10.325 1.00 97.38 107 ILE A C 1
ATOM 805 O O . ILE A 1 107 ? 1.780 13.801 10.229 1.00 97.38 107 ILE A O 1
ATOM 809 N N . SER A 1 108 ? 3.239 12.350 11.099 1.00 97.62 108 SER A N 1
ATOM 810 C CA . SER A 1 108 ? 2.223 11.643 11.879 1.00 97.62 108 SER A CA 1
ATOM 811 C C . SER A 1 108 ? 1.605 12.532 12.960 1.00 97.62 108 SER A C 1
ATOM 813 O O . SER A 1 108 ? 0.384 12.561 13.116 1.00 97.62 108 SER A O 1
ATOM 815 N N . ALA A 1 109 ? 2.439 13.292 13.678 1.00 97.62 109 ALA A N 1
ATOM 816 C CA . ALA A 1 109 ? 1.996 14.265 14.668 1.00 97.62 109 ALA A CA 1
ATOM 817 C C . ALA A 1 109 ? 1.143 15.361 14.020 1.00 97.62 109 ALA A C 1
ATOM 819 O O . ALA A 1 109 ? 0.099 15.714 14.562 1.00 97.62 109 ALA A O 1
ATOM 820 N N . TYR A 1 110 ? 1.529 15.836 12.832 1.00 97.12 110 TYR A N 1
ATOM 821 C CA . TYR A 1 110 ? 0.736 16.782 12.052 1.00 97.12 110 TYR A CA 1
ATOM 822 C C . TYR A 1 110 ? -0.678 16.249 11.774 1.00 97.12 110 TYR A C 1
ATOM 824 O O . TYR A 1 110 ? -1.647 16.940 12.080 1.00 97.12 110 TYR A O 1
ATOM 832 N N . PHE A 1 111 ? -0.830 15.007 11.296 1.00 96.50 111 PHE A N 1
ATOM 833 C CA . PHE A 1 111 ? -2.160 14.425 11.062 1.00 96.50 111 PHE A CA 1
ATOM 834 C C . PHE A 1 111 ? -3.002 14.309 12.339 1.00 96.50 111 PHE A C 1
ATOM 836 O O . PHE A 1 111 ? -4.189 14.647 12.332 1.00 96.50 111 PHE A O 1
ATOM 843 N N . ILE A 1 112 ? -2.391 13.887 13.450 1.00 95.94 112 ILE A N 1
ATOM 844 C CA . ILE A 1 112 ? -3.075 13.791 14.747 1.00 95.94 112 ILE A CA 1
ATOM 845 C C . ILE A 1 112 ? -3.527 15.179 15.221 1.00 95.94 112 ILE A C 1
ATOM 847 O O . ILE A 1 112 ? -4.685 15.351 15.598 1.00 95.94 112 ILE A O 1
ATOM 851 N N . ILE A 1 113 ? -2.654 16.186 15.151 1.00 94.81 113 ILE A N 1
ATOM 852 C CA . ILE A 1 113 ? -2.969 17.566 15.542 1.00 94.81 113 ILE A CA 1
ATOM 853 C C . ILE A 1 113 ? -4.083 18.136 14.655 1.00 94.81 113 ILE A C 1
ATOM 855 O O . ILE A 1 113 ? -5.042 18.704 15.177 1.00 94.81 113 ILE A O 1
ATOM 859 N N . CYS A 1 114 ? -4.014 17.937 13.335 1.00 93.56 114 CYS A N 1
ATOM 860 C CA . CYS A 1 114 ? -5.073 18.341 12.410 1.00 93.56 114 CYS A CA 1
ATOM 861 C C . CYS A 1 114 ? -6.419 17.717 12.783 1.00 93.56 114 CYS A C 1
ATOM 863 O O . CYS A 1 114 ? -7.420 18.429 12.820 1.00 93.56 114 CYS A O 1
ATOM 865 N N . SER A 1 115 ? -6.449 16.426 13.124 1.00 93.75 115 SER A N 1
ATOM 866 C CA . SER A 1 115 ? -7.674 15.767 13.586 1.00 93.75 115 SER A CA 1
ATOM 867 C C . SER A 1 115 ? -8.265 16.439 14.827 1.00 93.75 115 SER A C 1
ATOM 869 O O . SER A 1 115 ? -9.475 16.629 14.894 1.00 93.75 115 SER A O 1
ATOM 871 N N . LEU A 1 116 ? -7.426 16.799 15.803 1.00 91.38 116 LEU A N 1
ATOM 872 C CA . LEU A 1 116 ? -7.859 17.381 17.079 1.00 91.38 116 LEU A CA 1
ATOM 873 C C . LEU A 1 116 ? -8.297 18.851 16.959 1.00 91.38 116 LEU A C 1
ATOM 875 O O . LEU A 1 116 ? -9.144 19.302 17.730 1.00 91.38 116 LEU A O 1
ATOM 879 N N . ILE A 1 117 ? -7.717 19.606 16.019 1.00 91.44 117 ILE A N 1
ATOM 880 C CA . ILE A 1 117 ? -8.080 21.008 15.759 1.00 91.44 117 ILE A CA 1
ATOM 881 C C . ILE A 1 117 ? -9.355 21.096 14.913 1.00 91.44 117 ILE A C 1
ATOM 883 O O . ILE A 1 117 ? -10.211 21.935 15.188 1.00 91.44 117 ILE A O 1
ATOM 887 N N . LEU A 1 118 ? -9.468 20.256 13.880 1.00 89.00 118 LEU A N 1
ATOM 888 C CA . LEU A 1 118 ? -10.584 20.286 12.932 1.00 89.00 118 LEU A CA 1
ATOM 889 C C . LEU A 1 118 ? -11.840 19.588 13.468 1.00 89.00 118 LEU A C 1
ATOM 891 O O . LEU A 1 118 ? -12.938 19.913 13.013 1.00 89.00 118 LEU A O 1
ATOM 895 N N . ASP A 1 119 ? -11.706 18.673 14.438 1.00 79.62 119 ASP A N 1
ATOM 896 C CA . ASP A 1 119 ? -12.868 18.080 15.098 1.00 79.62 119 ASP A CA 1
ATOM 897 C C . ASP A 1 119 ? -13.604 19.137 15.936 1.00 79.62 119 ASP A C 1
ATOM 899 O O . ASP A 1 119 ? -13.144 19.584 16.990 1.00 79.62 119 ASP A O 1
ATOM 903 N N . LYS A 1 120 ? -14.800 19.512 15.474 1.00 70.12 120 LYS A N 1
ATOM 904 C CA . LYS A 1 120 ? -15.684 20.459 16.165 1.00 70.12 120 LYS A CA 1
ATOM 905 C C . LYS A 1 120 ? -16.231 19.901 17.484 1.00 70.12 120 LYS A C 1
ATOM 907 O O . LYS A 1 120 ? -16.664 20.685 18.325 1.00 70.12 120 LYS A O 1
ATOM 912 N N . SER A 1 121 ? -16.225 18.579 17.678 1.00 65.44 121 SER A N 1
ATOM 913 C CA . SER A 1 121 ? -16.780 17.926 18.869 1.00 65.44 121 SER A CA 1
ATOM 914 C C . SER A 1 121 ? -15.740 17.687 19.977 1.00 65.44 121 SER A C 1
ATOM 916 O O . SER A 1 121 ? -16.111 17.658 21.152 1.00 65.44 121 SER A O 1
ATOM 918 N N . LYS A 1 122 ? -14.444 17.554 19.636 1.00 56.94 122 LYS A N 1
ATOM 919 C CA . LYS A 1 122 ? -13.247 17.271 20.477 1.00 56.94 122 LYS A CA 1
ATOM 920 C C . LYS A 1 122 ? -13.300 16.030 21.385 1.00 56.94 122 LYS A C 1
ATOM 922 O O . LYS A 1 122 ? -12.266 15.423 21.643 1.00 56.94 122 LYS A O 1
ATOM 927 N N . LYS A 1 123 ? -14.476 15.620 21.866 1.00 60.38 123 LYS A N 1
ATOM 928 C CA . LYS A 1 123 ? -14.720 14.384 22.630 1.00 60.38 123 LYS A CA 1
ATOM 929 C C . LYS A 1 123 ? -15.043 13.186 21.721 1.00 60.38 123 LYS A C 1
ATOM 931 O O . LYS A 1 123 ? -15.230 12.086 22.238 1.00 60.38 123 LYS A O 1
ATOM 936 N N . SER A 1 124 ? -15.112 13.382 20.398 1.00 81.69 124 SER A N 1
ATOM 937 C CA . SER A 1 124 ? -15.516 12.345 19.440 1.00 81.69 124 SER A CA 1
ATOM 938 C C . SER A 1 124 ? -14.348 11.553 18.846 1.00 81.69 124 SER A C 1
ATOM 940 O O . SER A 1 124 ? -14.495 10.348 18.699 1.00 81.69 124 SER A O 1
ATOM 942 N N . VAL A 1 125 ? -13.162 12.148 18.637 1.00 89.62 125 VAL A N 1
ATOM 943 C CA . VAL A 1 125 ? -12.054 11.503 17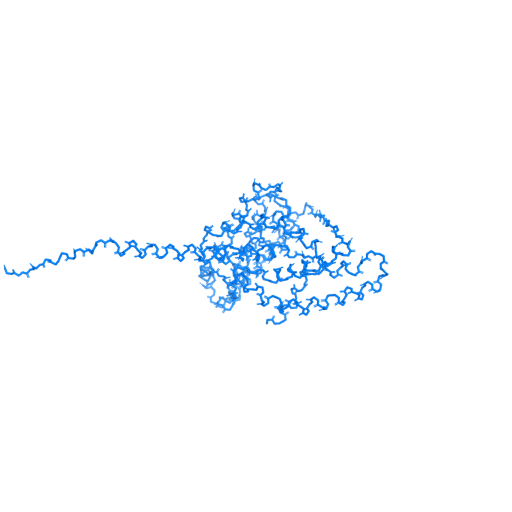.890 1.00 89.62 125 VAL A CA 1
ATOM 944 C C . VAL A 1 125 ? -11.695 10.099 18.386 1.00 89.62 125 VAL A C 1
ATOM 946 O O . VAL A 1 125 ? -11.574 9.175 17.588 1.00 89.62 125 VAL A O 1
ATOM 949 N N . LEU A 1 126 ? -11.547 9.894 19.701 1.00 88.88 126 LEU A N 1
ATOM 950 C CA . LEU A 1 126 ? -11.209 8.566 20.237 1.00 88.88 126 LEU A CA 1
ATOM 951 C C . LEU A 1 126 ? -12.364 7.565 20.088 1.00 88.88 126 LEU A C 1
ATOM 953 O O . LEU A 1 126 ? -12.131 6.386 19.829 1.00 88.88 126 LEU A O 1
ATOM 957 N N . LYS A 1 127 ? -13.611 8.025 20.231 1.00 90.38 127 LYS A N 1
ATOM 958 C CA . LYS A 1 127 ? -14.803 7.194 20.025 1.00 90.38 127 LYS A CA 1
ATOM 959 C C . LYS A 1 127 ? -14.953 6.825 18.548 1.00 90.38 127 LYS A C 1
ATOM 961 O O . LYS A 1 127 ? -15.223 5.667 18.236 1.00 90.38 127 LYS A O 1
ATOM 966 N N . ASP A 1 128 ? -14.712 7.781 17.662 1.00 92.12 128 ASP A N 1
ATOM 967 C CA . ASP A 1 128 ? -14.701 7.592 16.218 1.00 92.12 128 ASP A CA 1
ATOM 968 C C . ASP A 1 128 ? -13.581 6.643 15.812 1.00 92.12 128 ASP A C 1
ATOM 970 O O . ASP A 1 128 ? -13.823 5.754 15.011 1.00 92.12 128 ASP A O 1
ATOM 974 N N . GLN A 1 129 ? -12.395 6.723 16.426 1.00 94.00 129 GLN A N 1
ATOM 975 C CA . GLN A 1 129 ? -11.312 5.770 16.173 1.00 94.00 129 GLN A CA 1
ATOM 976 C C . GLN A 1 129 ? -11.702 4.333 16.552 1.00 94.00 129 GLN A C 1
ATOM 978 O O . GLN A 1 129 ? -11.348 3.386 15.847 1.00 94.00 129 GLN A O 1
ATOM 983 N N . ILE A 1 130 ? -12.449 4.148 17.646 1.00 93.06 130 ILE A N 1
ATOM 984 C CA . ILE A 1 130 ? -13.009 2.834 18.002 1.00 93.06 130 ILE A CA 1
ATOM 985 C C . ILE A 1 130 ? -14.012 2.375 16.934 1.00 93.06 130 ILE A C 1
ATOM 987 O O . ILE A 1 130 ? -14.034 1.190 16.605 1.00 93.06 130 ILE A O 1
ATOM 991 N N . GLY A 1 131 ? -14.820 3.291 16.392 1.00 92.81 131 GLY A N 1
ATOM 992 C CA . GLY A 1 131 ? -15.706 3.033 15.254 1.00 92.81 131 GLY A CA 1
ATOM 993 C C . GLY A 1 131 ? -14.932 2.610 14.004 1.00 92.81 131 GLY A C 1
ATOM 994 O O . GLY A 1 131 ? -15.148 1.514 13.502 1.00 92.81 131 GLY A O 1
ATOM 995 N N . ILE A 1 132 ? -13.947 3.410 13.590 1.00 94.12 132 ILE A N 1
ATOM 996 C CA . ILE A 1 132 ? -13.067 3.161 12.443 1.00 94.12 132 ILE A CA 1
ATOM 997 C C . ILE A 1 132 ? -12.397 1.789 12.547 1.00 94.12 132 ILE A C 1
ATOM 999 O O . ILE A 1 132 ? -12.314 1.081 11.550 1.00 94.12 132 ILE A O 1
ATOM 1003 N N . ASN A 1 133 ? -11.952 1.375 13.738 1.00 94.19 133 ASN A N 1
ATOM 1004 C CA . ASN A 1 133 ? -11.344 0.056 13.955 1.00 94.19 133 ASN A CA 1
ATOM 1005 C C . ASN A 1 133 ? -12.328 -1.120 13.799 1.00 94.19 133 ASN A C 1
ATOM 1007 O O . ASN A 1 133 ? -11.885 -2.258 13.664 1.00 94.19 133 ASN A O 1
ATOM 1011 N N . LYS A 1 134 ? -13.641 -0.875 13.840 1.00 92.38 134 LYS A N 1
ATOM 1012 C CA . LYS A 1 134 ? -14.683 -1.890 13.610 1.00 92.38 134 LYS A CA 1
ATOM 1013 C C . LYS A 1 134 ? -15.157 -1.934 12.159 1.00 92.38 134 LYS A C 1
ATOM 1015 O O . LYS A 1 134 ? -15.814 -2.897 11.780 1.00 92.38 134 LYS A O 1
ATOM 1020 N N . GLU A 1 135 ? -14.825 -0.925 11.359 1.00 93.19 135 GLU A N 1
ATOM 1021 C CA . GLU A 1 135 ? -15.198 -0.884 9.950 1.00 93.19 135 GLU A CA 1
ATOM 1022 C C . GLU A 1 135 ? -14.453 -1.940 9.126 1.00 93.19 135 GLU A C 1
ATOM 1024 O O . GLU A 1 135 ? -13.243 -2.151 9.271 1.00 93.19 135 GLU A O 1
ATOM 1029 N N . HIS A 1 136 ? -15.179 -2.575 8.205 1.00 88.44 136 HIS A N 1
ATOM 1030 C CA . HIS A 1 136 ? -14.633 -3.635 7.358 1.00 88.44 136 HIS A CA 1
ATOM 1031 C C . HIS A 1 136 ? -13.690 -3.090 6.275 1.00 88.44 136 HIS A C 1
ATOM 1033 O O . HIS A 1 136 ? -12.688 -3.728 5.966 1.00 88.44 136 HIS A O 1
ATOM 1039 N N . GLY A 1 137 ? -13.986 -1.911 5.716 1.00 86.75 137 GLY A N 1
ATOM 1040 C CA . GLY A 1 137 ? -13.149 -1.254 4.704 1.00 86.75 137 GLY A CA 1
ATOM 1041 C C . GLY A 1 137 ? -13.300 -1.772 3.267 1.00 86.75 137 GLY A C 1
ATOM 1042 O O . GLY A 1 137 ? -12.417 -1.538 2.451 1.00 86.75 137 GLY A O 1
ATOM 1043 N N . ILE A 1 138 ? -14.379 -2.491 2.931 1.00 84.88 138 ILE A N 1
ATOM 1044 C CA . ILE A 1 138 ? -14.625 -2.964 1.553 1.00 84.88 138 ILE A CA 1
ATOM 1045 C C . ILE A 1 138 ? -14.763 -1.776 0.598 1.00 84.88 138 ILE A C 1
ATOM 1047 O O . ILE A 1 138 ? -15.533 -0.852 0.849 1.00 84.88 138 ILE A O 1
ATOM 1051 N N . PHE A 1 139 ? -14.052 -1.824 -0.530 1.00 72.88 139 PHE A N 1
ATOM 1052 C CA . PHE A 1 139 ? -14.123 -0.791 -1.556 1.00 72.88 139 PHE A CA 1
ATOM 1053 C C . PHE A 1 139 ? -15.530 -0.708 -2.189 1.00 72.88 139 PHE A C 1
ATOM 1055 O O . PHE A 1 139 ? -16.064 -1.745 -2.589 1.00 72.88 139 PHE A O 1
ATOM 1062 N N . PRO A 1 140 ? -16.101 0.495 -2.403 1.00 70.25 140 PRO A N 1
ATOM 1063 C CA . PRO A 1 140 ? -15.548 1.818 -2.107 1.00 70.25 140 PRO A CA 1
ATOM 1064 C C . PRO A 1 140 ? -15.930 2.307 -0.697 1.00 70.25 140 PRO A C 1
ATOM 1066 O O . PRO A 1 140 ? -16.937 2.990 -0.529 1.00 70.25 140 PRO A O 1
ATOM 1069 N N . SER A 1 141 ? -15.118 2.002 0.317 1.00 76.25 141 SER A N 1
ATOM 1070 C CA . SER A 1 141 ? -15.265 2.590 1.648 1.00 76.25 141 SER A CA 1
ATOM 1071 C C . SER A 1 141 ? -14.642 3.979 1.687 1.00 76.25 141 SER A C 1
ATOM 1073 O O . SER A 1 141 ? -13.485 4.156 1.310 1.00 76.25 141 SER A O 1
ATOM 1075 N N . ASP A 1 142 ? -15.399 4.952 2.180 1.00 86.38 142 ASP A N 1
ATOM 1076 C CA . ASP A 1 142 ? -14.940 6.318 2.413 1.00 86.38 142 ASP A CA 1
ATOM 1077 C C . ASP A 1 142 ? -15.133 6.639 3.897 1.00 86.38 142 ASP A C 1
ATOM 1079 O O . ASP A 1 142 ? -16.199 7.090 4.321 1.00 86.38 142 ASP A O 1
ATOM 1083 N N . PHE A 1 143 ? -14.109 6.358 4.710 1.00 89.31 143 PHE A N 1
ATOM 1084 C CA . PHE A 1 143 ? -14.163 6.631 6.147 1.00 89.31 143 PHE A CA 1
ATOM 1085 C C . PHE A 1 143 ? -14.285 8.130 6.411 1.00 89.31 143 PHE A C 1
ATOM 1087 O O . PHE A 1 143 ? -14.941 8.511 7.377 1.00 89.31 143 PHE A O 1
ATOM 1094 N N . PHE A 1 144 ? -13.716 8.979 5.548 1.00 90.44 144 PHE A N 1
ATOM 1095 C CA . PHE A 1 144 ? -13.803 10.429 5.708 1.00 90.44 144 PHE A CA 1
ATOM 1096 C C . PHE A 1 144 ? -15.246 10.921 5.570 1.00 90.44 144 PHE A C 1
ATOM 1098 O O . PHE A 1 144 ? -15.668 11.797 6.319 1.00 90.44 144 PHE A O 1
ATOM 1105 N N . SER A 1 145 ? -16.036 10.319 4.678 1.00 88.25 145 SER A N 1
ATOM 1106 C CA . SER A 1 145 ? -17.467 10.633 4.574 1.00 88.25 145 SER A CA 1
ATOM 1107 C C . SER A 1 145 ? -18.270 10.279 5.837 1.00 88.25 145 SER A C 1
ATOM 1109 O O . SER A 1 145 ? -19.275 10.931 6.116 1.00 88.25 145 SER A O 1
ATOM 1111 N N . ILE A 1 146 ? -17.817 9.285 6.613 1.00 88.88 146 ILE A N 1
ATOM 1112 C CA . ILE A 1 146 ? -18.512 8.764 7.803 1.00 88.88 146 ILE A CA 1
ATOM 1113 C C . ILE A 1 146 ? -18.042 9.472 9.084 1.00 88.88 146 ILE A C 1
ATOM 1115 O O . ILE A 1 146 ? -18.865 9.889 9.895 1.00 88.88 146 ILE A O 1
ATOM 1119 N N . TYR A 1 147 ? -16.727 9.616 9.266 1.00 90.69 147 TYR A N 1
ATOM 1120 C CA . TYR A 1 147 ? -16.100 10.108 10.502 1.00 90.69 147 TYR A CA 1
ATOM 1121 C C . TYR A 1 147 ? -15.452 11.494 10.358 1.00 90.69 147 TYR A C 1
ATOM 1123 O O . TYR A 1 147 ? -14.902 12.032 11.319 1.00 90.69 147 TYR A O 1
ATOM 1131 N N . GLY A 1 148 ? -15.483 12.092 9.166 1.00 90.69 148 GLY A N 1
ATOM 1132 C CA . GLY A 1 148 ? -14.937 13.422 8.915 1.00 90.69 148 GLY A CA 1
ATOM 1133 C C . GLY A 1 148 ? -13.453 13.537 9.271 1.00 90.69 148 GLY A C 1
ATOM 1134 O O . GLY A 1 148 ? -12.627 12.689 8.925 1.00 90.69 148 GLY A O 1
ATOM 1135 N N . SER A 1 149 ? -13.102 14.605 9.991 1.00 91.75 149 SER A N 1
ATOM 1136 C CA . SER A 1 149 ? -11.718 14.904 10.371 1.00 91.75 149 SER A CA 1
ATOM 1137 C C . SER A 1 149 ? -11.085 13.866 11.299 1.00 91.75 149 SER A C 1
ATOM 1139 O O . SER A 1 149 ? -9.858 13.792 11.332 1.00 91.75 149 SER A O 1
ATOM 1141 N N . SER A 1 150 ? -11.875 13.040 11.999 1.00 92.38 150 SER A N 1
ATOM 1142 C CA . SER A 1 150 ? -11.368 11.949 12.847 1.00 92.38 150 SER A CA 1
ATOM 1143 C C . SER A 1 150 ? -10.546 10.925 12.051 1.00 92.38 150 SER A C 1
ATOM 1145 O O . SER A 1 150 ? -9.668 10.265 12.606 1.00 92.38 150 SER A O 1
ATOM 1147 N N . CYS A 1 151 ? -10.732 10.832 10.729 1.00 93.00 151 CYS A N 1
ATOM 1148 C CA . CYS A 1 151 ? -9.895 9.979 9.887 1.00 93.00 151 CYS A CA 1
ATOM 1149 C C . CYS A 1 151 ? -8.425 10.405 9.848 1.00 93.00 151 CYS A C 1
ATOM 1151 O O . CYS A 1 151 ? -7.563 9.539 9.710 1.00 93.00 151 CYS A O 1
ATOM 1153 N N . TYR A 1 152 ? -8.106 11.694 10.024 1.00 95.44 152 TYR A N 1
ATOM 1154 C CA . TYR A 1 152 ? -6.710 12.136 10.097 1.00 95.44 152 TYR A CA 1
ATOM 1155 C C . TYR A 1 152 ? -5.992 11.533 11.312 1.00 95.44 152 TYR A C 1
ATOM 1157 O O . TYR A 1 152 ? -4.811 11.197 11.220 1.00 95.44 152 TYR A O 1
ATOM 1165 N N . PHE A 1 153 ? -6.703 11.296 12.421 1.00 95.75 153 PHE A N 1
ATOM 1166 C CA . PHE A 1 153 ? -6.145 10.572 13.562 1.00 95.75 153 PHE A CA 1
ATOM 1167 C C . PHE A 1 153 ? -5.742 9.148 13.163 1.00 95.75 153 PHE A C 1
ATOM 1169 O O . PHE A 1 153 ? -4.607 8.739 13.403 1.00 95.75 153 PHE A O 1
ATOM 1176 N N . ASN A 1 154 ? -6.626 8.426 12.466 1.00 96.75 154 ASN A N 1
ATOM 1177 C CA . ASN A 1 154 ? -6.339 7.085 11.956 1.00 96.75 154 ASN A CA 1
ATOM 1178 C C . ASN A 1 154 ? -5.139 7.074 10.990 1.00 96.75 154 ASN A C 1
ATOM 1180 O O . ASN A 1 154 ? -4.276 6.204 11.095 1.00 96.75 154 ASN A O 1
ATOM 1184 N N . MET A 1 155 ? -5.036 8.063 10.091 1.00 97.44 155 MET A N 1
ATOM 1185 C CA . MET A 1 155 ? -3.877 8.213 9.198 1.00 97.44 155 MET A CA 1
ATOM 1186 C C . MET A 1 155 ? -2.567 8.361 9.983 1.00 97.44 155 MET A C 1
ATOM 1188 O O . MET A 1 155 ? -1.587 7.679 9.679 1.00 97.44 155 MET A O 1
ATOM 1192 N N . GLY A 1 156 ? -2.553 9.227 11.003 1.00 97.81 156 GLY A N 1
ATOM 1193 C CA . GLY A 1 156 ? -1.385 9.445 11.857 1.00 97.81 156 GLY A CA 1
ATOM 1194 C C . GLY A 1 156 ? -0.995 8.196 12.647 1.00 97.81 156 GLY A C 1
ATOM 1195 O O . GLY A 1 156 ? 0.179 7.834 12.684 1.00 97.81 156 GLY A O 1
ATOM 1196 N N . VAL A 1 157 ? -1.975 7.478 13.202 1.00 97.69 157 VAL A N 1
ATOM 1197 C CA . VAL A 1 157 ? -1.754 6.212 13.920 1.00 97.69 157 VAL A CA 1
ATOM 1198 C C . VAL A 1 157 ? -1.177 5.133 12.999 1.00 97.69 157 VAL A C 1
ATOM 1200 O O . VAL A 1 157 ? -0.205 4.475 13.368 1.00 97.69 157 VAL A O 1
ATOM 1203 N N . LEU A 1 158 ? -1.718 4.969 11.789 1.00 98.00 158 LEU A N 1
ATOM 1204 C CA . LEU A 1 158 ? -1.194 4.019 10.801 1.00 98.00 158 LEU A CA 1
ATOM 1205 C C . LEU A 1 158 ? 0.228 4.383 10.354 1.00 98.00 158 LEU A C 1
ATOM 1207 O O . LEU A 1 158 ? 1.059 3.492 10.168 1.00 98.00 158 LEU A O 1
ATOM 1211 N N . CYS A 1 159 ? 0.523 5.677 10.216 1.00 98.00 159 CYS A N 1
ATOM 1212 C CA . CYS A 1 159 ? 1.857 6.171 9.880 1.00 98.00 159 CYS A CA 1
ATOM 1213 C C . CYS A 1 159 ? 2.871 5.877 11.001 1.00 98.00 159 CYS A C 1
ATOM 1215 O O . CYS A 1 159 ? 3.949 5.350 10.726 1.00 98.00 159 CYS A O 1
ATOM 1217 N N . ILE A 1 160 ? 2.509 6.119 12.269 1.00 98.31 160 ILE A N 1
ATOM 1218 C CA . ILE A 1 160 ? 3.338 5.763 13.437 1.00 98.31 160 ILE A CA 1
ATOM 1219 C C . ILE A 1 160 ? 3.572 4.259 13.477 1.00 98.31 160 ILE A C 1
ATOM 1221 O O . ILE A 1 160 ? 4.712 3.815 13.573 1.00 98.31 160 ILE A O 1
ATOM 1225 N N . PHE A 1 161 ? 2.501 3.474 13.374 1.00 98.31 161 PHE A N 1
ATOM 1226 C CA . PHE A 1 161 ? 2.572 2.022 13.466 1.00 98.31 161 PHE A CA 1
ATOM 1227 C C . PHE A 1 161 ? 3.464 1.419 12.376 1.00 98.31 161 PHE A C 1
ATOM 1229 O O . PHE A 1 161 ? 4.339 0.614 12.680 1.00 98.31 161 PHE A O 1
ATOM 1236 N N . SER A 1 162 ? 3.287 1.832 11.120 1.00 97.81 162 SER A N 1
ATOM 1237 C CA . SER A 1 162 ? 4.118 1.339 10.016 1.00 97.81 162 SER A CA 1
ATOM 1238 C C . SER A 1 162 ? 5.574 1.792 10.130 1.00 97.81 162 SER A C 1
ATOM 1240 O O . SER A 1 162 ? 6.468 0.989 9.881 1.00 97.81 162 SER A O 1
ATOM 1242 N N . THR A 1 163 ? 5.834 3.022 10.585 1.00 97.75 163 THR A N 1
ATOM 1243 C CA . THR A 1 163 ? 7.202 3.494 10.863 1.00 97.75 163 THR A CA 1
ATOM 1244 C C . THR A 1 163 ? 7.864 2.656 11.958 1.00 97.75 163 THR A C 1
ATOM 1246 O O . THR A 1 163 ? 8.977 2.170 11.773 1.00 97.75 163 THR A O 1
ATOM 1249 N N . LEU A 1 164 ? 7.167 2.428 13.076 1.00 97.56 164 LEU A N 1
ATOM 1250 C CA . LEU A 1 164 ? 7.660 1.589 14.170 1.00 97.56 164 LEU A CA 1
ATOM 1251 C C . LEU A 1 164 ? 7.904 0.153 13.713 1.00 97.56 164 LEU A C 1
ATOM 1253 O O . LEU A 1 164 ? 8.938 -0.410 14.049 1.00 97.56 164 LEU A O 1
ATOM 1257 N N . PHE A 1 165 ? 7.003 -0.423 12.915 1.00 97.44 165 PHE A N 1
ATOM 1258 C CA . PHE A 1 165 ? 7.177 -1.766 12.367 1.00 97.44 165 PHE A CA 1
ATOM 1259 C C . PHE A 1 165 ? 8.491 -1.899 11.586 1.00 97.44 165 PHE A C 1
ATOM 1261 O O . PHE A 1 165 ? 9.252 -2.826 11.848 1.00 97.44 165 PHE A O 1
ATOM 1268 N N . VAL A 1 166 ? 8.790 -0.955 10.684 1.00 96.62 166 VAL A N 1
ATOM 1269 C CA . VAL A 1 166 ? 10.041 -0.968 9.904 1.00 96.62 166 VAL A CA 1
ATOM 1270 C C . VAL A 1 166 ? 11.268 -0.901 10.813 1.00 96.62 166 VAL A C 1
ATOM 1272 O O . VAL A 1 166 ? 12.221 -1.652 10.614 1.00 96.62 166 VAL A O 1
ATOM 1275 N N . LEU A 1 167 ? 11.241 -0.034 11.827 1.00 95.38 167 LEU A N 1
ATOM 1276 C CA . LEU A 1 167 ? 12.349 0.104 12.773 1.00 95.38 167 LEU A CA 1
ATOM 1277 C C . LEU A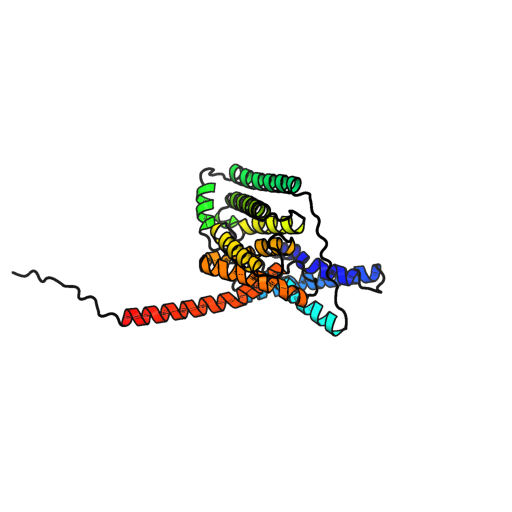 1 167 ? 12.538 -1.161 13.623 1.00 95.38 167 LEU A C 1
ATOM 1279 O O . LEU A 1 167 ? 13.671 -1.576 13.847 1.00 95.38 167 LEU A O 1
ATOM 1283 N N . LEU A 1 168 ? 11.446 -1.802 14.053 1.00 95.88 168 LEU A N 1
ATOM 1284 C CA . LEU A 1 168 ? 11.479 -3.019 14.873 1.00 95.88 168 LEU A CA 1
ATOM 1285 C C . LEU A 1 168 ? 12.134 -4.203 14.153 1.00 95.88 168 LEU A C 1
ATOM 1287 O O . LEU A 1 168 ? 12.830 -4.992 14.785 1.00 95.88 168 LEU A O 1
ATOM 1291 N N . ILE A 1 169 ? 11.939 -4.320 12.839 1.00 94.44 169 ILE A N 1
ATOM 1292 C CA . ILE A 1 169 ? 12.572 -5.370 12.027 1.00 94.44 169 ILE A CA 1
ATOM 1293 C C . ILE A 1 169 ? 13.970 -4.976 11.527 1.00 94.44 169 ILE A C 1
ATOM 1295 O O . ILE A 1 169 ? 14.539 -5.693 10.709 1.00 94.44 169 ILE A O 1
ATOM 1299 N N . ASN A 1 170 ? 14.533 -3.856 12.000 1.00 93.19 170 ASN A N 1
ATOM 1300 C CA . ASN A 1 170 ? 15.800 -3.284 11.529 1.00 93.19 170 ASN A CA 1
ATOM 1301 C C . ASN A 1 170 ? 15.825 -3.034 10.007 1.00 93.19 170 ASN A C 1
ATOM 1303 O O . ASN A 1 170 ? 16.846 -3.242 9.352 1.00 93.19 170 ASN A O 1
ATOM 1307 N N . GLY A 1 171 ? 14.688 -2.626 9.437 1.00 91.50 171 GLY A N 1
ATOM 1308 C CA . GLY A 1 171 ? 14.573 -2.260 8.029 1.00 91.50 171 GLY A CA 1
ATOM 1309 C C . GLY A 1 171 ? 15.052 -0.833 7.757 1.00 91.50 171 GLY A C 1
ATOM 1310 O O . GLY A 1 171 ? 14.969 0.049 8.614 1.00 91.50 171 GLY A O 1
ATOM 1311 N N . ASP A 1 172 ? 15.515 -0.587 6.532 1.00 91.50 172 ASP A N 1
ATOM 1312 C CA . ASP A 1 172 ? 15.930 0.747 6.101 1.00 91.50 172 ASP A CA 1
ATOM 1313 C C . ASP A 1 172 ? 14.734 1.624 5.698 1.00 91.50 172 ASP A C 1
ATOM 1315 O O . ASP A 1 172 ? 13.891 1.253 4.869 1.00 91.50 172 ASP A O 1
ATOM 1319 N N . LEU A 1 173 ? 14.704 2.846 6.234 1.00 93.00 173 LEU A N 1
ATOM 1320 C CA . LEU A 1 173 ? 13.829 3.908 5.755 1.00 93.00 173 LEU A CA 1
ATOM 1321 C C . LEU A 1 173 ? 14.483 4.542 4.523 1.00 93.00 173 LEU A C 1
ATOM 1323 O O . LEU A 1 173 ? 15.532 5.176 4.592 1.00 93.00 173 LEU A O 1
ATOM 1327 N N . ASN A 1 174 ? 13.854 4.360 3.370 1.00 91.44 174 ASN A N 1
ATOM 1328 C CA . ASN A 1 174 ? 14.260 4.942 2.094 1.00 91.44 174 ASN A CA 1
ATOM 1329 C C . ASN A 1 174 ? 13.014 5.342 1.292 1.00 91.44 174 ASN A C 1
ATOM 1331 O O . ASN A 1 174 ? 11.891 5.151 1.759 1.00 91.44 174 ASN A O 1
ATOM 1335 N N . GLY A 1 175 ? 13.196 5.914 0.098 1.00 90.12 175 GLY A N 1
ATOM 1336 C CA . GLY A 1 175 ? 12.090 6.447 -0.709 1.00 90.12 175 GLY A CA 1
ATOM 1337 C C . GLY A 1 175 ? 10.915 5.469 -0.866 1.00 90.12 175 GLY A C 1
ATOM 1338 O O . GLY A 1 175 ? 9.789 5.830 -0.524 1.00 90.12 175 GLY A O 1
ATOM 1339 N N . PRO A 1 176 ? 11.146 4.225 -1.311 1.00 89.38 176 PRO A N 1
ATOM 1340 C CA . PRO A 1 176 ? 10.071 3.241 -1.442 1.00 89.38 176 PRO A CA 1
ATOM 1341 C C . PRO A 1 176 ? 9.429 2.800 -0.122 1.00 89.38 176 PRO A C 1
ATOM 1343 O O . PRO A 1 176 ? 8.202 2.702 -0.068 1.00 89.38 176 PRO A O 1
ATOM 1346 N N . THR A 1 177 ? 10.205 2.594 0.950 1.00 93.12 177 THR A N 1
ATOM 1347 C CA . THR A 1 177 ? 9.641 2.279 2.276 1.00 93.12 177 THR A CA 1
ATOM 1348 C C . THR A 1 177 ? 8.767 3.429 2.791 1.00 93.12 177 THR A C 1
ATOM 1350 O O . THR A 1 177 ? 7.647 3.204 3.247 1.00 93.12 177 THR A O 1
ATOM 1353 N N . ILE A 1 178 ? 9.225 4.677 2.645 1.00 94.75 178 ILE A N 1
ATOM 1354 C CA . ILE A 1 178 ? 8.462 5.889 2.986 1.00 94.75 178 ILE A CA 1
ATOM 1355 C C . ILE A 1 178 ? 7.191 5.981 2.130 1.00 94.75 178 ILE A C 1
ATOM 1357 O O . ILE A 1 178 ? 6.112 6.267 2.648 1.00 94.75 178 ILE A O 1
ATOM 1361 N N . GLY A 1 179 ? 7.286 5.677 0.833 1.00 93.06 179 GLY A N 1
ATOM 1362 C CA . GLY A 1 179 ? 6.135 5.605 -0.066 1.00 93.06 179 GLY A CA 1
ATOM 1363 C C . GLY A 1 179 ? 5.103 4.560 0.371 1.00 93.06 179 GLY A C 1
ATOM 1364 O O . GLY A 1 179 ? 3.899 4.818 0.306 1.00 93.06 179 GLY A O 1
ATOM 1365 N N . ALA A 1 180 ? 5.552 3.407 0.875 1.00 94.62 180 ALA A N 1
ATOM 1366 C CA . ALA A 1 180 ? 4.679 2.374 1.428 1.00 94.62 180 ALA A CA 1
ATOM 1367 C C . ALA A 1 180 ? 4.002 2.828 2.736 1.00 94.62 180 ALA A C 1
ATOM 1369 O O . ALA A 1 180 ? 2.792 2.650 2.890 1.00 94.62 180 ALA A O 1
ATOM 1370 N N . ILE A 1 181 ? 4.742 3.490 3.634 1.00 97.00 181 ILE A N 1
ATOM 1371 C CA . ILE A 1 181 ? 4.217 4.088 4.877 1.00 97.00 181 ILE A CA 1
ATOM 1372 C C . ILE A 1 181 ? 3.140 5.135 4.561 1.00 97.00 181 ILE A C 1
ATOM 1374 O O . ILE A 1 181 ? 2.024 5.062 5.080 1.00 97.00 181 ILE A O 1
ATOM 1378 N N . PHE A 1 182 ? 3.416 6.061 3.640 1.00 95.69 182 PHE A N 1
ATOM 1379 C CA . PHE A 1 182 ? 2.434 7.057 3.209 1.00 95.69 182 PHE A CA 1
ATOM 1380 C C . PHE A 1 182 ? 1.245 6.446 2.478 1.00 95.69 182 PHE A C 1
ATOM 1382 O O . PHE A 1 182 ? 0.128 6.932 2.631 1.00 95.69 182 PHE A O 1
ATOM 1389 N N . SER A 1 183 ? 1.441 5.356 1.740 1.00 93.31 183 SER A N 1
ATOM 1390 C CA . SER A 1 183 ? 0.327 4.611 1.154 1.00 93.31 183 SER A CA 1
ATOM 1391 C C . SER A 1 183 ? -0.547 3.978 2.238 1.00 93.31 183 SER A C 1
ATOM 1393 O O . SER A 1 183 ? -1.772 4.009 2.143 1.00 93.31 183 SER A O 1
ATOM 1395 N N . MET A 1 184 ? 0.041 3.416 3.295 1.00 95.00 184 MET A N 1
ATOM 1396 C CA . MET A 1 184 ? -0.727 2.880 4.420 1.00 95.00 184 MET A CA 1
ATOM 1397 C C . MET A 1 184 ? -1.511 3.985 5.140 1.00 95.00 184 MET A C 1
ATOM 1399 O O . MET A 1 184 ? -2.709 3.816 5.362 1.00 95.00 184 MET A O 1
ATOM 1403 N N . ALA A 1 185 ? -0.875 5.128 5.410 1.00 96.06 185 ALA A N 1
ATOM 1404 C CA . ALA A 1 185 ? -1.519 6.293 6.013 1.00 96.06 185 ALA A CA 1
ATOM 1405 C C . ALA A 1 185 ? -2.635 6.866 5.121 1.00 96.06 185 ALA A C 1
ATOM 1407 O O . ALA A 1 185 ? -3.750 7.054 5.592 1.00 96.06 185 ALA A O 1
ATOM 1408 N N . GLY A 1 186 ? -2.384 7.078 3.825 1.00 93.00 186 GLY A N 1
ATOM 1409 C CA . GLY A 1 186 ? -3.347 7.635 2.865 1.00 93.00 186 GLY A CA 1
ATOM 1410 C C . GLY A 1 186 ? -4.626 6.807 2.732 1.00 93.00 186 GLY A C 1
ATOM 1411 O O . GLY A 1 186 ? -5.730 7.350 2.719 1.00 93.00 186 GLY A O 1
ATOM 1412 N N . PHE A 1 187 ? -4.495 5.479 2.719 1.00 93.25 187 PHE A N 1
ATOM 1413 C CA . PHE A 1 187 ? -5.649 4.576 2.717 1.00 93.25 187 PHE A CA 1
ATOM 1414 C C . PHE A 1 187 ? -6.329 4.435 4.090 1.00 93.25 187 PHE A C 1
ATOM 1416 O O . PHE A 1 187 ? -7.380 3.800 4.186 1.00 93.25 187 PHE A O 1
ATOM 1423 N N . GLY A 1 188 ? -5.801 5.080 5.134 1.00 93.38 188 GLY A N 1
ATOM 1424 C CA . GLY A 1 188 ? -6.460 5.232 6.431 1.00 93.38 188 GLY A CA 1
ATOM 1425 C C . GLY A 1 188 ? -7.789 5.993 6.366 1.00 93.38 188 GLY A C 1
ATOM 1426 O O . GLY A 1 188 ? -8.640 5.801 7.228 1.00 93.38 188 GLY A O 1
ATOM 1427 N N . CYS A 1 189 ? -8.015 6.798 5.324 1.00 91.31 189 CYS A N 1
ATOM 1428 C CA . CYS A 1 189 ? -9.319 7.422 5.053 1.00 91.31 189 CYS A CA 1
ATOM 1429 C C . CYS A 1 189 ? -10.238 6.575 4.157 1.00 91.31 189 CYS A C 1
ATOM 1431 O O . CYS A 1 189 ? -11.396 6.933 3.969 1.00 91.31 189 CYS A O 1
ATOM 1433 N N . TYR A 1 190 ? -9.738 5.479 3.580 1.00 88.19 190 TYR A N 1
ATOM 1434 C CA . TYR A 1 190 ? -10.392 4.758 2.479 1.00 88.19 190 TYR A CA 1
ATOM 1435 C C . TYR A 1 190 ? -10.581 3.258 2.734 1.00 88.19 190 TYR A C 1
ATOM 1437 O O . TYR A 1 190 ? -10.919 2.528 1.805 1.00 88.19 190 TYR A O 1
ATOM 1445 N N . GLY A 1 191 ? -10.364 2.774 3.959 1.00 91.00 191 GLY A N 1
ATOM 1446 C CA . GLY A 1 191 ? -10.642 1.373 4.301 1.00 91.00 191 GLY A CA 1
ATOM 1447 C C . GLY A 1 191 ? -9.621 0.686 5.203 1.00 91.00 191 GLY A C 1
ATOM 1448 O O . GLY A 1 191 ? -9.823 -0.471 5.565 1.00 91.00 191 GLY A O 1
ATOM 1449 N N . LYS A 1 192 ? -8.521 1.348 5.582 1.00 95.50 192 LYS A N 1
ATOM 1450 C CA . LYS A 1 192 ? -7.525 0.766 6.497 1.00 95.50 192 LYS A CA 1
ATOM 1451 C C . LYS A 1 192 ? -7.679 1.278 7.913 1.00 95.50 192 LYS A C 1
ATOM 1453 O O . LYS A 1 192 ? -7.865 2.466 8.138 1.00 95.50 192 LYS A O 1
ATOM 1458 N N . ASN A 1 193 ? -7.505 0.383 8.867 1.00 96.19 193 ASN A N 1
ATOM 1459 C CA . ASN A 1 193 ? -7.350 0.679 10.282 1.00 96.19 193 ASN A CA 1
ATOM 1460 C C . ASN A 1 193 ? -6.364 -0.338 10.887 1.00 96.19 193 ASN A C 1
ATOM 1462 O O . ASN A 1 193 ? -5.897 -1.253 10.202 1.00 96.19 193 ASN A O 1
ATOM 1466 N N . LEU A 1 194 ? -5.999 -0.185 12.160 1.00 96.56 194 LEU A N 1
ATOM 1467 C CA . LEU A 1 194 ? -5.052 -1.119 12.779 1.00 96.56 194 LEU A CA 1
ATOM 1468 C C . LEU A 1 194 ? -5.623 -2.537 12.889 1.00 96.56 194 LEU A C 1
ATOM 1470 O O . LEU A 1 194 ? -4.914 -3.499 12.604 1.00 96.56 194 LEU A O 1
ATOM 1474 N N . ALA A 1 195 ? -6.898 -2.669 13.260 1.00 96.44 195 ALA A N 1
ATOM 1475 C CA . ALA A 1 195 ? -7.533 -3.965 13.486 1.00 96.44 195 ALA A CA 1
ATOM 1476 C C . ALA A 1 195 ? -7.551 -4.831 12.219 1.00 96.44 195 ALA A C 1
ATOM 1478 O O . ALA A 1 195 ? -7.306 -6.035 12.285 1.00 96.44 195 ALA A O 1
ATOM 1479 N N . ASN A 1 196 ? -7.782 -4.216 11.059 1.00 96.88 196 ASN A N 1
ATOM 1480 C CA . ASN A 1 196 ? -7.798 -4.918 9.790 1.00 96.88 196 ASN A CA 1
ATOM 1481 C C . ASN A 1 196 ? -6.412 -5.014 9.140 1.00 96.88 196 ASN A C 1
ATOM 1483 O O . ASN A 1 196 ? -6.190 -5.981 8.432 1.00 96.88 196 ASN A O 1
ATOM 1487 N N . SER A 1 197 ? -5.459 -4.113 9.414 1.00 98.06 197 SER A N 1
ATOM 1488 C CA . SER A 1 197 ? -4.131 -4.130 8.772 1.00 98.06 197 SER A CA 1
ATOM 1489 C C . SER A 1 197 ? -3.102 -5.011 9.485 1.00 98.06 197 SER A C 1
ATOM 1491 O O . SER A 1 197 ? -2.280 -5.646 8.824 1.00 98.06 197 SER A O 1
ATOM 1493 N N . VAL A 1 198 ? -3.137 -5.076 10.822 1.00 98.25 198 VAL A N 1
ATOM 1494 C CA . VAL A 1 198 ? -2.172 -5.850 11.625 1.00 98.25 198 VAL A CA 1
ATOM 1495 C C . VAL A 1 198 ? -2.160 -7.340 11.253 1.00 98.25 198 VAL A C 1
ATOM 1497 O O . VAL A 1 198 ? -1.067 -7.866 11.042 1.00 98.25 198 VAL A O 1
ATOM 1500 N N . PRO A 1 199 ? -3.309 -8.032 11.084 1.00 98.38 199 PRO A N 1
ATOM 1501 C CA . PRO A 1 199 ? -3.302 -9.444 10.701 1.00 98.38 199 PRO A CA 1
ATOM 1502 C C . PRO A 1 199 ? -2.594 -9.711 9.367 1.00 98.38 199 PRO A C 1
ATOM 1504 O O . PRO A 1 199 ? -1.914 -10.723 9.228 1.00 98.38 199 PRO A O 1
ATOM 1507 N N . LEU A 1 200 ? -2.685 -8.787 8.405 1.00 98.44 200 LEU A N 1
ATOM 1508 C CA . LEU A 1 200 ? -1.990 -8.928 7.124 1.00 98.44 200 LEU A CA 1
ATOM 1509 C C . LEU A 1 200 ? -0.485 -8.774 7.269 1.00 98.44 200 LEU A C 1
ATOM 1511 O O . LEU A 1 200 ? 0.256 -9.568 6.702 1.00 98.44 200 LEU A O 1
ATOM 1515 N N . ILE A 1 201 ? -0.038 -7.798 8.060 1.00 98.19 201 ILE A N 1
ATOM 1516 C CA . ILE A 1 201 ? 1.389 -7.615 8.344 1.00 98.19 201 ILE A CA 1
ATOM 1517 C C . ILE A 1 201 ? 1.952 -8.836 9.069 1.00 98.19 201 ILE A C 1
ATOM 1519 O O . ILE A 1 201 ? 3.050 -9.271 8.732 1.00 98.19 201 ILE A O 1
ATOM 1523 N N . ILE A 1 202 ? 1.198 -9.431 10.000 1.00 98.19 202 ILE A N 1
ATOM 1524 C CA . ILE A 1 202 ? 1.587 -10.689 10.654 1.00 98.19 202 ILE A CA 1
ATOM 1525 C C . ILE A 1 202 ? 1.740 -11.799 9.610 1.00 98.19 202 ILE A C 1
ATOM 1527 O O . ILE A 1 202 ? 2.792 -12.426 9.542 1.00 98.19 202 ILE A O 1
ATOM 1531 N N . GLY A 1 203 ? 0.733 -12.013 8.758 1.00 97.81 203 GLY A N 1
ATOM 1532 C CA . GLY A 1 203 ? 0.785 -13.033 7.707 1.00 97.81 203 GLY A CA 1
ATOM 1533 C C . GLY A 1 203 ? 1.937 -12.847 6.724 1.00 97.81 203 GLY A C 1
ATOM 1534 O O . GLY A 1 203 ? 2.666 -13.792 6.430 1.00 97.81 203 GLY A O 1
ATOM 1535 N N . ALA A 1 204 ? 2.146 -11.617 6.262 1.00 97.50 204 ALA A N 1
ATOM 1536 C CA . ALA A 1 204 ? 3.235 -11.267 5.362 1.00 97.50 204 ALA A CA 1
ATOM 1537 C C . ALA A 1 204 ? 4.611 -11.432 6.032 1.00 97.50 204 ALA A C 1
ATOM 1539 O O . ALA A 1 204 ? 5.545 -11.933 5.411 1.00 97.50 204 ALA A O 1
ATOM 1540 N N . SER A 1 205 ? 4.732 -11.088 7.317 1.00 96.81 205 SER A N 1
ATOM 1541 C CA . SER A 1 205 ? 5.963 -11.316 8.084 1.00 96.81 205 SER A CA 1
ATOM 1542 C C . SER A 1 205 ? 6.238 -12.809 8.286 1.00 96.81 205 SER A C 1
ATOM 1544 O O . SER A 1 205 ? 7.380 -13.236 8.218 1.00 96.81 205 SER A O 1
ATOM 1546 N N . LEU A 1 206 ? 5.208 -13.639 8.482 1.00 96.50 206 LEU A N 1
ATOM 1547 C CA . LEU A 1 206 ? 5.382 -15.094 8.550 1.00 96.50 206 LEU A CA 1
ATOM 1548 C C . LEU A 1 206 ? 5.850 -15.673 7.210 1.00 96.50 206 LEU A C 1
ATOM 1550 O O . LEU A 1 206 ? 6.711 -16.549 7.190 1.00 96.50 206 LEU A O 1
ATOM 1554 N N . ALA A 1 207 ? 5.317 -15.173 6.092 1.00 95.56 207 ALA A N 1
ATOM 1555 C CA . ALA A 1 207 ? 5.758 -15.592 4.764 1.00 95.56 207 ALA A CA 1
ATOM 1556 C C . ALA A 1 207 ? 7.201 -15.168 4.463 1.00 95.56 207 ALA A C 1
ATOM 1558 O O . ALA A 1 207 ? 7.930 -15.923 3.825 1.00 95.56 207 ALA A O 1
ATOM 1559 N N . SER A 1 208 ? 7.642 -13.994 4.926 1.00 91.94 208 SER A N 1
ATOM 1560 C CA . SER A 1 208 ? 9.022 -13.552 4.702 1.00 91.94 208 SER A CA 1
ATOM 1561 C C . SER A 1 208 ? 10.052 -14.383 5.466 1.00 91.94 208 SER A C 1
ATOM 1563 O O . SER A 1 208 ? 11.141 -14.583 4.943 1.00 91.94 208 SER A O 1
ATOM 1565 N N . LEU A 1 209 ? 9.709 -14.945 6.632 1.00 90.12 209 LEU A N 1
ATOM 1566 C CA . LEU A 1 209 ? 10.607 -15.830 7.393 1.00 90.12 209 LEU A CA 1
ATOM 1567 C C . LEU A 1 209 ? 10.955 -17.140 6.668 1.00 90.12 209 LEU A C 1
ATOM 1569 O O . LEU A 1 209 ? 11.960 -17.764 6.994 1.00 90.12 209 LEU A O 1
ATOM 1573 N N . ILE A 1 210 ? 10.126 -17.565 5.713 1.00 90.69 210 ILE A N 1
ATOM 1574 C CA . ILE A 1 210 ? 10.352 -18.766 4.893 1.00 90.69 210 ILE A CA 1
ATOM 1575 C C . ILE A 1 210 ? 10.661 -18.432 3.426 1.00 90.69 210 ILE A C 1
ATOM 1577 O O . ILE A 1 210 ? 10.848 -19.335 2.612 1.00 90.69 210 ILE A O 1
ATOM 1581 N N . SER A 1 211 ? 10.675 -17.145 3.074 1.00 83.88 211 SER A N 1
ATOM 1582 C CA . SER A 1 211 ? 11.045 -16.672 1.743 1.00 83.88 211 SER A CA 1
ATOM 1583 C C . SER A 1 211 ? 12.564 -16.562 1.622 1.00 83.88 211 SER A C 1
ATOM 1585 O O . SER A 1 211 ? 13.283 -16.477 2.611 1.00 83.88 211 SER A O 1
ATOM 1587 N N . ILE A 1 212 ? 13.059 -16.526 0.386 1.00 80.75 212 ILE A N 1
ATOM 1588 C CA . ILE A 1 212 ? 14.493 -16.401 0.083 1.00 80.75 212 ILE A CA 1
ATOM 1589 C C . ILE A 1 212 ? 15.023 -15.007 0.468 1.00 80.75 212 ILE A C 1
ATOM 1591 O O . ILE A 1 212 ? 16.210 -14.839 0.722 1.00 80.75 212 ILE A O 1
ATOM 1595 N N . SER A 1 213 ? 14.155 -13.990 0.475 1.00 82.62 213 SER A N 1
ATOM 1596 C CA . SER A 1 213 ? 14.536 -12.607 0.778 1.00 82.62 213 SER A CA 1
ATOM 1597 C C . SER A 1 213 ? 14.368 -12.286 2.257 1.00 82.62 213 SER A C 1
ATOM 1599 O O . SER A 1 213 ? 13.276 -12.457 2.800 1.00 82.62 213 SER A O 1
ATOM 1601 N N . ASP A 1 214 ? 15.407 -11.711 2.865 1.00 87.56 214 ASP A N 1
ATOM 1602 C CA . ASP A 1 214 ? 15.382 -11.290 4.266 1.00 87.56 214 ASP A CA 1
ATOM 1603 C C . ASP A 1 214 ? 14.211 -10.346 4.567 1.00 87.56 214 ASP A C 1
ATOM 1605 O O . ASP A 1 214 ? 13.849 -9.476 3.759 1.00 87.56 214 ASP A O 1
ATOM 1609 N N . ILE A 1 215 ? 13.651 -10.479 5.774 1.00 89.44 215 ILE A N 1
ATOM 1610 C CA . ILE A 1 215 ? 12.519 -9.671 6.248 1.00 89.44 215 ILE A CA 1
ATOM 1611 C C . ILE A 1 215 ? 12.826 -8.168 6.276 1.00 89.44 215 ILE A C 1
ATOM 1613 O O . ILE A 1 215 ? 11.939 -7.354 6.031 1.00 89.44 215 ILE A O 1
ATOM 1617 N N . ASN A 1 216 ? 14.082 -7.805 6.536 1.00 90.31 216 ASN A N 1
ATOM 1618 C CA . ASN A 1 216 ? 14.547 -6.423 6.636 1.00 90.31 216 ASN A CA 1
ATOM 1619 C C . ASN A 1 216 ? 15.014 -5.839 5.292 1.00 90.31 216 ASN A C 1
ATOM 1621 O O . ASN A 1 216 ? 15.362 -4.657 5.225 1.00 90.31 216 ASN A O 1
ATOM 1625 N N . SER A 1 217 ? 15.010 -6.633 4.214 1.00 90.25 217 SER A N 1
ATOM 1626 C CA . SER A 1 217 ? 15.374 -6.135 2.891 1.00 90.25 217 SER A CA 1
ATOM 1627 C C . SER A 1 217 ? 14.343 -5.103 2.402 1.00 90.25 217 SER A C 1
ATOM 1629 O O . SER A 1 217 ? 13.139 -5.301 2.595 1.00 90.25 217 SER A O 1
ATOM 1631 N N . PRO A 1 218 ? 14.759 -4.011 1.727 1.00 88.12 218 PRO A N 1
ATOM 1632 C CA . PRO A 1 218 ? 13.839 -2.963 1.280 1.00 88.12 218 PRO A CA 1
ATOM 1633 C C . PRO A 1 218 ? 12.649 -3.483 0.467 1.00 88.12 218 PRO A C 1
ATOM 1635 O O . PRO A 1 218 ? 11.523 -3.029 0.659 1.00 88.12 218 PRO A O 1
ATOM 1638 N N . VAL A 1 219 ? 12.881 -4.471 -0.404 1.00 88.69 219 VAL A N 1
ATOM 1639 C CA . VAL A 1 219 ? 11.824 -5.090 -1.211 1.00 88.69 219 VAL A CA 1
ATOM 1640 C C . VAL A 1 219 ? 10.810 -5.788 -0.309 1.00 88.69 219 VAL A C 1
ATOM 1642 O O . VAL A 1 219 ? 9.621 -5.496 -0.411 1.00 88.69 219 VAL A O 1
ATOM 1645 N N . THR A 1 220 ? 11.255 -6.651 0.608 1.00 92.75 220 THR A N 1
ATOM 1646 C CA . THR A 1 220 ? 10.358 -7.380 1.514 1.00 92.75 220 THR A CA 1
ATOM 1647 C C . THR A 1 220 ? 9.583 -6.440 2.432 1.00 92.75 220 THR A C 1
ATOM 1649 O O . THR A 1 220 ? 8.371 -6.595 2.565 1.00 92.75 220 THR A O 1
ATOM 1652 N N . VAL A 1 221 ? 10.233 -5.420 3.003 1.00 94.69 221 VAL A N 1
ATOM 1653 C CA . VAL A 1 221 ? 9.574 -4.417 3.859 1.00 94.69 221 VAL A CA 1
ATOM 1654 C C . VAL A 1 221 ? 8.445 -3.712 3.108 1.00 94.69 221 VAL A C 1
ATOM 1656 O O . VAL A 1 221 ? 7.319 -3.615 3.603 1.00 94.69 221 VAL A O 1
ATOM 1659 N N . VAL A 1 222 ? 8.727 -3.259 1.884 1.00 94.00 222 VAL A N 1
ATOM 1660 C CA . VAL A 1 222 ? 7.736 -2.636 1.002 1.00 94.00 222 VAL A CA 1
ATOM 1661 C C . VAL A 1 222 ? 6.582 -3.606 0.729 1.00 94.00 222 VAL A C 1
ATOM 1663 O O . VAL A 1 222 ? 5.421 -3.212 0.851 1.00 94.00 222 VAL A O 1
ATOM 1666 N N . CYS A 1 223 ? 6.869 -4.877 0.434 1.00 94.75 223 CYS A N 1
ATOM 1667 C CA . CYS A 1 223 ? 5.837 -5.891 0.201 1.00 94.75 223 CYS A CA 1
ATOM 1668 C C . CYS A 1 223 ? 4.944 -6.107 1.429 1.00 94.75 223 CYS A C 1
ATOM 1670 O O . CYS A 1 223 ? 3.720 -6.096 1.302 1.00 94.75 223 CYS A O 1
ATOM 1672 N N . ILE A 1 224 ? 5.533 -6.223 2.624 1.00 97.12 224 ILE A N 1
ATOM 1673 C CA . ILE A 1 224 ? 4.787 -6.399 3.876 1.00 97.12 224 ILE A CA 1
ATOM 1674 C C . ILE A 1 224 ? 3.851 -5.212 4.116 1.00 97.12 224 ILE A C 1
ATOM 1676 O O . ILE A 1 224 ? 2.662 -5.410 4.374 1.00 97.12 224 ILE A O 1
ATOM 1680 N N . LEU A 1 225 ? 4.340 -3.978 3.982 1.00 97.31 225 LEU A N 1
ATOM 1681 C CA . LEU A 1 225 ? 3.510 -2.789 4.189 1.00 97.31 225 LEU A CA 1
ATOM 1682 C C . LEU A 1 225 ? 2.387 -2.684 3.149 1.00 97.31 225 LEU A C 1
ATOM 1684 O O . LEU A 1 225 ? 1.242 -2.391 3.506 1.00 97.31 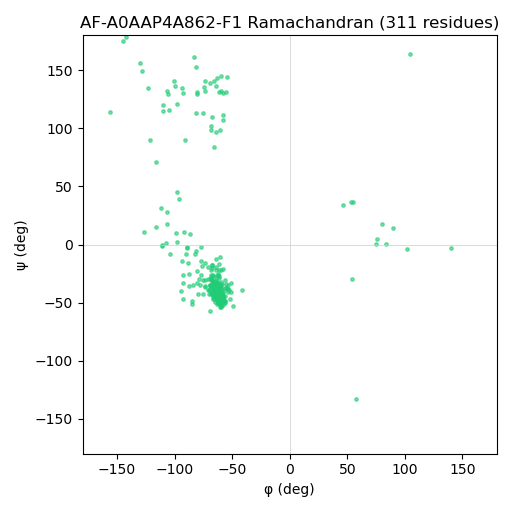225 LEU A O 1
ATOM 1688 N N . PHE A 1 226 ? 2.667 -2.976 1.876 1.00 96.25 226 PHE A N 1
ATOM 1689 C CA . PHE A 1 226 ? 1.640 -2.980 0.833 1.00 96.25 226 PHE A CA 1
ATOM 1690 C C . PHE A 1 226 ? 0.692 -4.195 0.907 1.00 96.25 226 PHE A C 1
ATOM 1692 O O . PHE A 1 226 ? -0.410 -4.121 0.364 1.00 96.25 226 PHE A O 1
ATOM 1699 N N . SER A 1 227 ? 1.014 -5.274 1.626 1.00 97.31 227 SER A N 1
ATOM 1700 C CA . SER A 1 227 ? 0.054 -6.371 1.851 1.00 97.31 227 SER A CA 1
ATOM 1701 C C . SER A 1 227 ? -1.247 -5.865 2.490 1.00 97.31 227 SER A C 1
ATOM 1703 O O . SER A 1 227 ? -2.334 -6.331 2.157 1.00 97.31 227 SER A O 1
ATOM 1705 N N . THR A 1 228 ? -1.167 -4.800 3.299 1.00 97.06 228 THR A N 1
ATOM 1706 C CA . THR A 1 228 ? -2.324 -4.133 3.920 1.00 97.06 228 THR A CA 1
ATOM 1707 C C . THR A 1 228 ? -3.327 -3.565 2.911 1.00 97.06 228 THR A C 1
ATOM 1709 O O . THR A 1 228 ? -4.423 -3.178 3.300 1.00 97.06 228 THR A O 1
ATOM 1712 N N . GLY A 1 229 ? -3.017 -3.511 1.609 1.00 95.69 229 GLY A N 1
ATOM 1713 C CA . GLY A 1 229 ? -4.012 -3.253 0.558 1.00 95.69 229 GLY A CA 1
ATOM 1714 C C . GLY A 1 229 ? -5.169 -4.260 0.540 1.00 95.69 229 GLY A C 1
ATOM 1715 O O . GLY A 1 229 ? -6.248 -3.935 0.055 1.00 95.69 229 GLY A O 1
ATOM 1716 N N . LEU A 1 230 ? -4.957 -5.443 1.118 1.00 97.44 230 LEU A N 1
ATOM 1717 C CA . LEU A 1 230 ? -5.946 -6.503 1.321 1.00 97.44 230 LEU A CA 1
ATOM 1718 C C . LEU A 1 230 ? -6.661 -6.410 2.687 1.00 97.44 230 LEU A C 1
ATOM 1720 O O . LEU A 1 230 ? -7.384 -7.330 3.070 1.00 97.44 230 LEU A O 1
ATOM 1724 N N . ALA A 1 231 ? -6.483 -5.305 3.426 1.00 97.25 231 ALA A N 1
ATOM 1725 C CA . ALA A 1 231 ? -7.161 -5.016 4.694 1.00 97.25 231 ALA A CA 1
ATOM 1726 C C . ALA A 1 231 ? -8.662 -5.375 4.725 1.00 97.25 231 ALA A C 1
ATOM 1728 O O . ALA A 1 231 ? -9.096 -5.939 5.734 1.00 97.25 231 ALA A O 1
ATOM 1729 N N . PRO A 1 232 ? -9.452 -5.160 3.652 1.00 96.50 232 PRO A N 1
ATOM 1730 C CA . PRO A 1 232 ? -10.873 -5.489 3.676 1.00 96.50 232 PRO A CA 1
ATOM 1731 C C . PRO A 1 232 ? -11.176 -6.974 3.900 1.00 96.50 232 PRO A C 1
ATOM 1733 O O . PRO A 1 232 ? -12.219 -7.309 4.454 1.00 96.50 232 PRO A O 1
ATOM 1736 N N . ILE A 1 233 ? -10.264 -7.875 3.515 1.00 97.12 233 ILE A N 1
ATOM 1737 C CA . ILE A 1 233 ? -10.416 -9.323 3.732 1.00 97.12 233 ILE A CA 1
ATOM 1738 C C . ILE A 1 233 ? -10.390 -9.631 5.227 1.00 97.12 233 ILE A C 1
ATOM 1740 O O . ILE A 1 233 ? -11.265 -10.328 5.732 1.00 97.12 233 ILE A O 1
ATOM 1744 N N . SER A 1 234 ? -9.420 -9.058 5.940 1.00 97.00 234 SER A N 1
ATOM 1745 C CA . SER A 1 234 ? -9.319 -9.166 7.397 1.00 97.00 234 SER A CA 1
ATOM 1746 C C . SER A 1 234 ? -10.497 -8.490 8.095 1.00 97.00 234 SER A C 1
ATOM 1748 O O . SER A 1 234 ? -11.069 -9.047 9.028 1.00 97.00 234 SER A O 1
ATOM 1750 N N . GLY A 1 235 ? -10.892 -7.306 7.615 1.00 94.69 235 GLY A N 1
ATOM 1751 C CA . GLY A 1 235 ? -12.006 -6.551 8.177 1.00 94.69 235 GLY A CA 1
ATOM 1752 C C . GLY A 1 235 ? -13.333 -7.300 8.070 1.00 94.69 235 GLY A C 1
ATOM 1753 O O . GLY A 1 235 ? -14.056 -7.384 9.056 1.00 94.69 235 GLY A O 1
ATOM 1754 N N . TYR A 1 236 ? -13.654 -7.855 6.900 1.00 95.19 236 TYR A N 1
ATOM 1755 C CA . TYR A 1 236 ? -14.943 -8.501 6.631 1.00 95.19 236 TYR A CA 1
ATOM 1756 C C . TYR A 1 236 ? -15.008 -9.966 7.073 1.00 95.19 236 TYR A C 1
ATOM 1758 O O . TYR A 1 236 ? -15.951 -10.360 7.753 1.00 95.19 236 TYR A O 1
ATOM 1766 N N . TYR A 1 237 ? -14.009 -10.779 6.710 1.00 95.06 237 TYR A N 1
ATOM 1767 C CA . TYR A 1 237 ? -14.003 -12.214 7.021 1.00 95.06 237 TYR A CA 1
ATOM 1768 C C . TYR A 1 237 ? -13.367 -12.531 8.379 1.00 95.06 237 TYR A C 1
ATOM 1770 O O . TYR A 1 237 ? -13.561 -13.625 8.912 1.00 95.06 237 TYR A O 1
ATOM 1778 N N . GLY A 1 238 ? -12.625 -11.584 8.953 1.00 95.25 238 GLY A N 1
ATOM 1779 C CA . GLY A 1 238 ? -11.945 -11.715 10.235 1.00 95.25 238 GLY A CA 1
ATOM 1780 C C . GLY A 1 238 ? -10.433 -11.914 10.109 1.00 95.25 238 GLY A C 1
ATOM 1781 O O . GLY A 1 238 ? -9.893 -12.285 9.062 1.00 95.25 238 GLY A O 1
ATOM 1782 N N . TRP A 1 239 ? -9.745 -11.711 11.233 1.00 96.56 239 TRP A N 1
ATOM 1783 C CA . TRP A 1 239 ? -8.283 -11.719 11.321 1.00 96.56 239 TRP A CA 1
ATOM 1784 C C . TRP A 1 239 ? -7.582 -12.979 10.762 1.00 96.56 239 TRP A C 1
ATOM 1786 O O . TRP A 1 239 ? -6.517 -12.798 10.164 1.00 96.56 239 TRP A O 1
ATOM 1796 N N . PRO A 1 240 ? -8.116 -14.225 10.852 1.00 97.25 240 PRO A N 1
ATOM 1797 C CA . PRO A 1 240 ? -7.409 -15.393 10.318 1.00 97.25 240 PRO A CA 1
ATOM 1798 C C . PRO A 1 240 ? -7.254 -15.324 8.796 1.00 97.25 240 PRO A C 1
ATOM 1800 O O . PRO A 1 240 ? -6.196 -15.645 8.258 1.00 97.25 240 PRO A O 1
ATOM 1803 N N . TYR A 1 241 ? -8.283 -14.838 8.097 1.00 97.19 241 TYR A N 1
ATOM 1804 C CA . TYR A 1 241 ? -8.237 -14.660 6.646 1.00 97.19 241 TYR A CA 1
ATOM 1805 C C . TYR A 1 241 ? -7.309 -13.512 6.248 1.00 97.19 241 TYR A C 1
ATOM 1807 O O . TYR A 1 241 ? -6.676 -13.583 5.199 1.00 97.19 241 TYR A O 1
ATOM 1815 N N . GLY A 1 242 ? -7.160 -12.500 7.110 1.00 97.75 242 GLY A N 1
ATOM 1816 C CA . GLY A 1 242 ? -6.127 -11.474 6.973 1.00 97.75 242 GLY A CA 1
ATOM 1817 C C . GLY A 1 242 ? -4.711 -12.056 6.985 1.00 97.75 242 GLY A C 1
ATOM 1818 O O . GLY A 1 242 ? -3.920 -11.747 6.097 1.00 97.75 242 GLY A O 1
ATOM 1819 N N . ILE A 1 243 ? -4.406 -12.947 7.935 1.00 98.56 243 ILE A N 1
ATOM 1820 C CA . ILE A 1 243 ? -3.100 -13.627 7.996 1.00 98.56 243 ILE A CA 1
ATOM 1821 C C . ILE A 1 243 ? -2.856 -14.442 6.720 1.00 98.56 243 ILE A C 1
ATOM 1823 O O . ILE A 1 243 ? -1.796 -14.313 6.111 1.00 98.56 243 ILE A O 1
ATOM 1827 N N . ILE A 1 244 ? -3.840 -15.228 6.267 1.00 98.06 244 ILE A N 1
ATOM 1828 C CA . ILE A 1 244 ? -3.712 -16.021 5.031 1.00 98.06 244 ILE A CA 1
ATOM 1829 C C . ILE A 1 244 ? -3.475 -15.111 3.817 1.00 98.06 244 ILE A C 1
ATOM 1831 O O . ILE A 1 244 ? -2.589 -15.374 3.005 1.00 98.06 244 ILE A O 1
ATOM 1835 N N . ALA A 1 245 ? -4.235 -14.019 3.702 1.00 98.19 245 ALA A N 1
ATOM 1836 C CA . ALA A 1 245 ? -4.107 -13.066 2.604 1.00 98.19 245 ALA A CA 1
ATOM 1837 C C . ALA A 1 245 ? -2.721 -12.403 2.573 1.00 98.19 245 ALA A C 1
ATOM 1839 O O . ALA A 1 245 ? -2.089 -12.352 1.519 1.00 98.19 245 ALA A O 1
ATOM 1840 N N . GLY A 1 246 ? -2.232 -11.933 3.726 1.00 98.00 246 GLY A N 1
ATOM 1841 C CA . GLY A 1 246 ? -0.896 -11.346 3.852 1.00 98.00 246 GLY A CA 1
ATOM 1842 C C . GLY A 1 246 ? 0.214 -12.348 3.531 1.00 98.00 246 GLY A C 1
ATOM 1843 O O . GLY A 1 246 ? 1.164 -12.014 2.827 1.00 98.00 246 GLY A O 1
ATOM 1844 N N . PHE A 1 247 ? 0.057 -13.598 3.973 1.00 97.69 247 PHE A N 1
ATOM 1845 C CA . PHE A 1 247 ? 1.003 -14.672 3.685 1.00 97.69 247 PHE A CA 1
ATOM 1846 C C . PHE A 1 247 ? 1.106 -14.953 2.178 1.00 97.69 247 PHE A C 1
ATOM 1848 O O . PHE A 1 247 ? 2.198 -14.956 1.614 1.00 97.69 247 PHE A O 1
ATOM 1855 N N . LEU A 1 248 ? -0.032 -15.122 1.496 1.00 97.31 248 LEU A N 1
ATOM 1856 C CA . LEU A 1 248 ? -0.070 -15.376 0.050 1.00 97.31 248 LEU A CA 1
ATOM 1857 C C . LEU A 1 248 ? 0.412 -14.180 -0.780 1.00 97.31 248 LEU A C 1
ATOM 1859 O O . LEU A 1 248 ? 0.987 -14.368 -1.853 1.00 97.31 248 LEU A O 1
ATOM 1863 N N . HIS A 1 249 ? 0.198 -12.956 -0.290 1.00 97.44 249 HIS A N 1
ATOM 1864 C CA . HIS A 1 249 ? 0.644 -11.732 -0.955 1.00 97.44 249 HIS A CA 1
ATOM 1865 C C . HIS A 1 249 ? 2.152 -11.708 -1.185 1.00 97.44 249 HIS A C 1
ATOM 1867 O O . HIS A 1 249 ? 2.565 -11.454 -2.314 1.00 97.44 249 HIS A O 1
ATOM 1873 N N . ILE A 1 250 ? 2.959 -12.074 -0.187 1.00 95.38 250 ILE A N 1
ATOM 1874 C CA . ILE A 1 250 ? 4.422 -12.117 -0.325 1.00 95.38 250 ILE A CA 1
ATOM 1875 C C . ILE A 1 250 ? 4.855 -13.024 -1.481 1.00 95.38 250 ILE A C 1
ATOM 1877 O O . ILE A 1 250 ? 5.599 -12.587 -2.360 1.00 95.38 250 ILE A O 1
ATOM 1881 N N . PHE A 1 251 ? 4.340 -14.253 -1.543 1.00 93.44 251 PHE A N 1
ATOM 1882 C CA . PHE A 1 251 ? 4.674 -15.182 -2.628 1.00 93.44 251 PHE A CA 1
ATOM 1883 C C . PHE A 1 251 ? 4.211 -14.679 -3.994 1.00 93.44 251 PHE A C 1
ATOM 1885 O O . PHE A 1 251 ? 4.929 -14.826 -4.985 1.00 93.44 251 PHE A O 1
ATOM 1892 N N . MET A 1 252 ? 3.036 -14.054 -4.054 1.00 95.06 252 MET A N 1
ATOM 1893 C CA . MET A 1 252 ? 2.511 -13.496 -5.296 1.00 95.06 252 MET A CA 1
ATOM 1894 C C . MET A 1 252 ? 3.405 -12.366 -5.827 1.00 95.06 252 MET A C 1
ATOM 1896 O O . MET A 1 252 ? 3.738 -12.355 -7.013 1.00 95.06 252 MET A O 1
ATOM 1900 N N . VAL A 1 253 ? 3.837 -11.439 -4.963 1.00 92.88 253 VAL A N 1
ATOM 1901 C CA . VAL A 1 253 ? 4.638 -10.268 -5.365 1.00 92.88 253 VAL A CA 1
ATOM 1902 C C . VAL A 1 253 ? 5.975 -10.669 -5.988 1.00 92.88 253 VAL A C 1
ATOM 1904 O O . VAL A 1 253 ? 6.349 -10.113 -7.025 1.00 92.88 253 VAL A O 1
ATOM 1907 N N . PHE A 1 254 ? 6.673 -11.642 -5.394 1.00 88.44 254 PHE A N 1
ATOM 1908 C CA . PHE A 1 254 ? 7.984 -12.089 -5.878 1.00 88.44 254 PHE A CA 1
ATOM 1909 C C . PHE A 1 254 ? 7.933 -12.815 -7.230 1.00 88.44 254 PHE A C 1
ATOM 1911 O O . PHE A 1 254 ? 8.931 -12.831 -7.945 1.00 88.44 254 PHE A O 1
ATOM 1918 N N . ASN A 1 255 ? 6.781 -13.368 -7.619 1.00 88.94 255 ASN A N 1
ATOM 1919 C CA . ASN A 1 255 ? 6.626 -14.065 -8.899 1.00 88.94 255 ASN A CA 1
ATOM 1920 C C . ASN A 1 255 ? 6.077 -13.151 -9.998 1.00 88.94 255 ASN A C 1
ATOM 1922 O O . ASN A 1 255 ? 6.522 -13.195 -11.146 1.00 88.94 255 ASN A O 1
ATOM 1926 N N . ILE A 1 256 ? 5.119 -12.288 -9.659 1.00 90.38 256 ILE A N 1
ATOM 1927 C CA . ILE A 1 256 ? 4.360 -11.558 -10.675 1.00 90.38 256 ILE A CA 1
ATOM 1928 C C . ILE A 1 256 ? 5.132 -10.400 -11.319 1.00 90.38 256 ILE A C 1
ATOM 1930 O O . ILE A 1 256 ? 4.806 -9.989 -12.434 1.00 90.38 256 ILE A O 1
ATOM 1934 N N . GLY A 1 257 ? 6.210 -9.942 -10.671 1.00 86.69 257 GLY A N 1
ATOM 1935 C CA . GLY A 1 257 ? 7.119 -8.932 -11.218 1.00 86.69 257 GLY A CA 1
ATOM 1936 C C . GLY A 1 257 ? 7.702 -9.312 -12.584 1.00 86.69 257 GLY A C 1
ATOM 1937 O O . GLY A 1 257 ? 7.865 -8.456 -13.455 1.00 86.69 257 GLY A O 1
ATOM 1938 N N . GLN A 1 258 ? 7.939 -10.611 -12.807 1.00 88.00 258 GLN A N 1
ATOM 1939 C CA . GLN A 1 258 ? 8.467 -11.128 -14.071 1.00 88.00 258 GLN A CA 1
ATOM 1940 C C . GLN A 1 258 ? 7.475 -10.978 -15.227 1.00 88.00 258 GLN A C 1
ATOM 1942 O O . GLN A 1 258 ? 7.894 -10.761 -16.364 1.00 88.00 258 GLN A O 1
ATOM 1947 N N . LEU A 1 259 ? 6.166 -11.069 -14.966 1.00 91.19 259 LEU A N 1
ATOM 1948 C CA . LEU A 1 259 ? 5.147 -11.022 -16.022 1.00 91.19 259 LEU A CA 1
ATOM 1949 C C . LEU A 1 259 ? 5.061 -9.648 -16.684 1.00 91.19 259 LEU A C 1
ATOM 1951 O O . LEU A 1 259 ? 4.741 -9.555 -17.864 1.00 91.19 259 LEU A O 1
ATOM 1955 N N . HIS A 1 260 ? 5.357 -8.589 -15.932 1.00 91.38 260 HIS A N 1
ATOM 1956 C CA . HIS A 1 260 ? 5.276 -7.219 -16.424 1.00 91.38 260 HIS A CA 1
ATOM 1957 C C . HIS A 1 260 ? 6.645 -6.564 -16.662 1.00 91.38 260 HIS A C 1
ATOM 1959 O O . HIS A 1 260 ? 6.678 -5.380 -16.980 1.00 91.38 260 HIS A O 1
ATOM 1965 N N . GLY A 1 261 ? 7.764 -7.270 -16.448 1.00 87.25 261 GLY A N 1
ATOM 1966 C CA . GLY A 1 261 ? 9.118 -6.793 -16.782 1.00 87.25 261 GLY A CA 1
ATOM 1967 C C . GLY A 1 261 ? 9.480 -5.420 -16.199 1.00 87.25 261 GLY A C 1
ATOM 1968 O O . GLY A 1 261 ? 10.081 -4.595 -16.874 1.00 87.25 261 GLY A O 1
ATOM 1969 N N . GLY A 1 262 ? 9.023 -5.103 -14.981 1.00 86.44 262 GLY A N 1
ATOM 1970 C CA . GLY A 1 262 ? 9.262 -3.787 -14.361 1.00 86.44 262 GLY A CA 1
ATOM 1971 C C . GLY A 1 262 ? 8.426 -2.615 -14.906 1.00 86.44 262 GLY A C 1
ATOM 1972 O O . GLY A 1 262 ? 8.528 -1.508 -14.383 1.00 86.44 262 GLY A O 1
ATOM 1973 N N . LEU A 1 263 ? 7.541 -2.839 -15.886 1.00 89.62 263 LEU A N 1
ATOM 1974 C CA . LEU A 1 263 ? 6.692 -1.790 -16.476 1.00 89.62 263 LEU A CA 1
ATOM 1975 C C . LEU A 1 263 ? 5.626 -1.214 -15.523 1.00 89.62 263 LEU A C 1
ATOM 1977 O O . LEU A 1 263 ? 5.100 -0.126 -15.772 1.00 89.62 263 LEU A O 1
ATOM 1981 N N . ASN A 1 264 ? 5.321 -1.926 -14.433 1.00 90.19 264 ASN A N 1
ATOM 1982 C CA . ASN A 1 264 ? 4.373 -1.533 -13.394 1.00 90.19 264 ASN A CA 1
ATOM 1983 C C . ASN A 1 264 ? 5.102 -1.196 -12.083 1.00 90.19 264 ASN A C 1
ATOM 1985 O O . ASN A 1 264 ? 5.636 -2.087 -11.421 1.00 90.19 264 ASN A O 1
ATOM 1989 N N . LEU A 1 265 ? 5.045 0.069 -11.654 1.00 84.88 265 LEU A N 1
ATOM 1990 C CA . LEU A 1 265 ? 5.526 0.490 -10.328 1.00 84.88 265 LEU A CA 1
ATOM 1991 C C . LEU A 1 265 ? 4.679 -0.104 -9.200 1.00 84.88 265 LEU A C 1
ATOM 1993 O O . LEU A 1 265 ? 5.154 -0.271 -8.079 1.00 84.88 265 LEU A O 1
ATOM 1997 N N . TYR A 1 266 ? 3.406 -0.403 -9.466 1.00 86.75 266 TYR A N 1
ATOM 1998 C CA . TYR A 1 266 ? 2.450 -0.860 -8.458 1.00 86.75 266 TYR A CA 1
ATOM 1999 C C . TYR A 1 266 ? 2.327 -2.388 -8.471 1.00 86.75 266 TYR A C 1
ATOM 2001 O O . TYR A 1 266 ? 1.223 -2.934 -8.397 1.00 86.75 266 TYR A O 1
ATOM 2009 N N . ASN A 1 267 ? 3.467 -3.086 -8.537 1.00 92.25 267 ASN A N 1
ATOM 2010 C CA . ASN A 1 267 ? 3.544 -4.552 -8.510 1.00 92.25 267 ASN A CA 1
ATOM 2011 C C . ASN A 1 267 ? 2.762 -5.147 -7.320 1.00 92.25 267 ASN A C 1
ATOM 2013 O O . ASN A 1 267 ? 1.986 -6.087 -7.463 1.00 92.25 267 ASN A O 1
ATOM 2017 N N . ASN A 1 268 ? 2.858 -4.515 -6.148 1.00 94.12 268 ASN A N 1
ATOM 2018 C CA . ASN A 1 268 ? 2.108 -4.934 -4.965 1.00 94.12 268 ASN A CA 1
ATOM 2019 C C . ASN A 1 268 ? 0.582 -4.822 -5.114 1.00 94.12 268 ASN A C 1
ATOM 2021 O O . ASN A 1 268 ? -0.146 -5.630 -4.538 1.00 94.12 268 ASN A O 1
ATOM 2025 N N . GLY A 1 269 ? 0.095 -3.835 -5.874 1.00 93.94 269 GLY A N 1
ATOM 2026 C CA . GLY A 1 269 ? -1.326 -3.695 -6.187 1.00 93.94 269 GLY A CA 1
ATOM 2027 C C . GLY A 1 269 ? -1.807 -4.785 -7.142 1.00 93.94 269 GLY A C 1
ATOM 2028 O O . GLY A 1 269 ? -2.883 -5.342 -6.935 1.00 93.94 269 GLY A O 1
ATOM 2029 N N . LEU A 1 270 ? -0.976 -5.145 -8.127 1.00 95.50 270 LEU A N 1
ATOM 2030 C CA . LEU A 1 270 ? -1.207 -6.282 -9.018 1.00 95.50 270 LEU A CA 1
ATOM 2031 C C . LEU A 1 270 ? -1.295 -7.601 -8.248 1.00 95.50 270 LEU A C 1
ATOM 2033 O O . LEU A 1 270 ? -2.302 -8.301 -8.346 1.00 95.50 270 LEU A O 1
ATOM 2037 N N . ALA A 1 271 ? -0.290 -7.893 -7.426 1.00 96.44 271 ALA A N 1
ATOM 2038 C CA . ALA A 1 271 ? -0.272 -9.077 -6.578 1.00 96.44 271 ALA A CA 1
ATOM 2039 C C . ALA A 1 271 ? -1.479 -9.126 -5.628 1.00 96.44 271 ALA A C 1
ATOM 2041 O O . ALA A 1 271 ? -2.150 -10.151 -5.537 1.00 96.44 271 ALA A O 1
ATOM 2042 N N . GLY A 1 272 ? -1.804 -8.009 -4.966 1.00 96.69 272 GLY A N 1
ATOM 2043 C CA . GLY A 1 272 ? -2.971 -7.915 -4.087 1.00 96.69 272 GLY A CA 1
ATOM 2044 C C . GLY A 1 272 ? -4.284 -8.190 -4.819 1.00 96.69 272 GLY A C 1
ATOM 2045 O O . GLY A 1 272 ? -5.105 -8.964 -4.337 1.00 96.69 272 GLY A O 1
ATOM 2046 N N . GLY A 1 273 ? -4.475 -7.628 -6.015 1.00 95.88 273 GLY A N 1
ATOM 2047 C CA . GLY A 1 273 ? -5.663 -7.910 -6.822 1.00 95.88 273 GLY A CA 1
ATOM 2048 C C . GLY A 1 273 ? -5.824 -9.397 -7.151 1.00 95.88 273 GLY A C 1
ATOM 2049 O O . GLY A 1 273 ? -6.915 -9.934 -6.970 1.00 95.88 273 GLY A O 1
ATOM 2050 N N . PHE A 1 274 ? -4.742 -10.084 -7.536 1.00 97.19 274 PHE A N 1
ATOM 2051 C CA . PHE A 1 274 ? -4.778 -11.530 -7.781 1.00 97.19 274 PHE A CA 1
ATOM 2052 C C . PHE A 1 274 ? -5.029 -12.351 -6.518 1.00 97.19 274 PHE A C 1
ATOM 2054 O O . PHE A 1 274 ? -5.854 -13.260 -6.550 1.00 97.19 274 PHE A O 1
ATOM 2061 N N . VAL A 1 275 ? -4.373 -12.026 -5.399 1.00 97.88 275 VAL A N 1
ATOM 2062 C CA . VAL A 1 275 ? -4.627 -12.716 -4.125 1.00 97.88 275 VAL A CA 1
ATOM 2063 C C . VAL A 1 275 ? -6.099 -12.601 -3.750 1.00 97.88 275 VAL A C 1
ATOM 2065 O O . VAL A 1 275 ? -6.733 -13.620 -3.495 1.00 97.88 275 VAL A O 1
ATOM 2068 N N . ALA A 1 276 ? -6.671 -11.396 -3.783 1.00 97.00 276 ALA A N 1
ATOM 2069 C CA . ALA A 1 276 ? -8.087 -11.202 -3.489 1.00 97.00 276 ALA A CA 1
ATOM 2070 C C . ALA A 1 276 ? -8.995 -11.966 -4.469 1.00 97.00 276 ALA A C 1
ATOM 2072 O O . ALA A 1 276 ? -9.917 -12.646 -4.026 1.00 97.00 276 ALA A O 1
ATOM 2073 N N . ALA A 1 277 ? -8.712 -11.913 -5.774 1.00 96.00 277 ALA A N 1
ATOM 2074 C CA . ALA A 1 277 ? -9.486 -12.621 -6.796 1.00 96.00 277 ALA A CA 1
ATOM 2075 C C . ALA A 1 277 ? -9.475 -14.152 -6.623 1.00 96.00 277 ALA A C 1
ATOM 2077 O O . ALA A 1 277 ? -10.433 -14.819 -7.004 1.00 96.00 277 ALA A O 1
ATOM 2078 N N . ILE A 1 278 ? -8.413 -14.712 -6.037 1.00 95.75 278 ILE A N 1
ATOM 2079 C CA . ILE A 1 278 ? -8.297 -16.150 -5.770 1.00 95.75 278 ILE A CA 1
ATOM 2080 C C . ILE A 1 278 ? -8.964 -16.515 -4.444 1.00 95.75 278 ILE A C 1
ATOM 2082 O O . ILE A 1 278 ? -9.763 -17.448 -4.391 1.00 95.75 278 ILE A O 1
ATOM 2086 N N . ILE A 1 279 ? -8.637 -15.812 -3.357 1.00 95.81 279 ILE A N 1
ATOM 2087 C CA . ILE A 1 279 ? -9.035 -16.272 -2.022 1.00 95.81 279 ILE A CA 1
ATOM 2088 C C . ILE A 1 279 ? -10.478 -15.928 -1.681 1.00 95.81 279 ILE A C 1
ATOM 2090 O O . ILE A 1 279 ? -11.122 -16.709 -0.988 1.00 95.81 279 ILE A O 1
ATOM 2094 N N . VAL A 1 280 ? -11.006 -14.800 -2.164 1.00 95.19 280 VAL A N 1
ATOM 2095 C CA . VAL A 1 280 ? -12.365 -14.361 -1.812 1.00 95.19 280 VAL A CA 1
ATOM 2096 C C . VAL A 1 280 ? -13.414 -15.389 -2.260 1.00 95.19 280 VAL A C 1
ATOM 2098 O O . VAL A 1 280 ? -14.151 -15.861 -1.392 1.00 95.19 280 VAL A O 1
ATOM 2101 N N . PRO A 1 281 ? -13.442 -15.856 -3.527 1.00 94.25 281 PRO A N 1
ATOM 2102 C CA . PRO A 1 281 ? -14.403 -16.881 -3.944 1.00 94.25 281 PRO A CA 1
ATOM 2103 C C . PRO A 1 281 ? -14.253 -18.207 -3.183 1.00 94.25 281 PRO A C 1
ATOM 2105 O O . PRO A 1 281 ? -15.241 -18.895 -2.914 1.00 94.25 281 PRO A O 1
ATOM 2108 N N . VAL A 1 282 ? -13.021 -18.577 -2.812 1.00 94.38 282 VAL A N 1
ATOM 2109 C CA . VAL A 1 282 ? -12.748 -19.792 -2.028 1.00 94.38 282 VAL A CA 1
ATOM 2110 C C . VAL A 1 282 ? -13.338 -19.671 -0.623 1.00 94.38 282 VAL A C 1
ATOM 2112 O O . VAL A 1 282 ? -14.026 -20.586 -0.169 1.00 94.38 282 VAL A O 1
ATOM 2115 N N . ILE A 1 283 ? -13.120 -18.538 0.052 1.00 93.31 283 ILE A N 1
ATOM 2116 C CA . ILE A 1 283 ? -13.666 -18.270 1.389 1.00 93.31 283 ILE A CA 1
ATOM 2117 C C . ILE A 1 283 ? -15.197 -18.309 1.351 1.00 93.31 283 ILE A C 1
ATOM 2119 O O . ILE A 1 283 ? -15.810 -19.015 2.156 1.00 93.31 283 ILE A O 1
ATOM 2123 N N . GLU A 1 284 ? -15.812 -17.611 0.394 1.00 91.50 284 GLU A N 1
ATOM 2124 C CA . GLU A 1 284 ? -17.270 -17.559 0.236 1.00 91.50 284 GLU A CA 1
ATOM 2125 C C . GLU A 1 284 ? -17.868 -18.961 0.031 1.00 91.50 284 GLU A C 1
ATOM 2127 O O . GLU A 1 284 ? -18.825 -19.345 0.710 1.00 91.50 284 GLU A O 1
ATOM 2132 N N . SER A 1 285 ? -17.258 -19.777 -0.833 1.00 91.81 285 SER A N 1
ATOM 2133 C CA . SER A 1 285 ? -17.696 -21.156 -1.096 1.00 91.81 285 SER A CA 1
ATOM 2134 C C . SER A 1 285 ? -17.639 -22.054 0.152 1.00 91.81 285 SER A C 1
ATOM 2136 O O . SER A 1 285 ? -18.579 -22.811 0.448 1.00 91.81 285 SER A O 1
ATOM 2138 N N . LEU A 1 286 ? -16.566 -21.946 0.943 1.00 89.69 286 LEU A N 1
ATOM 2139 C CA . LEU A 1 286 ? -16.398 -22.717 2.178 1.00 89.69 286 LEU A CA 1
ATOM 2140 C C . LEU A 1 286 ? -17.410 -22.303 3.255 1.00 89.69 286 LEU A C 1
ATOM 2142 O O . LEU A 1 286 ? -17.992 -23.161 3.926 1.00 89.69 286 LEU A O 1
ATOM 2146 N N . GLN A 1 287 ? -17.675 -21.004 3.399 1.00 85.56 287 GLN A N 1
ATOM 2147 C CA . GLN A 1 287 ? -18.644 -20.499 4.374 1.00 85.56 287 GLN A CA 1
ATOM 2148 C C . GLN A 1 287 ? -20.078 -20.913 4.029 1.00 85.56 287 GLN A C 1
ATOM 2150 O O . GLN A 1 287 ? -20.812 -21.367 4.911 1.00 85.56 287 GLN A O 1
ATOM 2155 N N . VAL A 1 288 ? -20.465 -20.867 2.749 1.00 78.38 288 VAL A N 1
ATOM 2156 C CA . VAL A 1 288 ? -21.773 -21.374 2.291 1.00 78.38 288 VAL A CA 1
ATOM 2157 C C . VAL A 1 288 ? -21.938 -22.859 2.630 1.00 78.38 288 VAL A C 1
ATOM 2159 O O . VAL A 1 288 ? -23.002 -23.288 3.089 1.00 78.38 288 VAL A O 1
ATOM 2162 N N . THR A 1 289 ? -20.881 -23.649 2.445 1.00 70.12 289 THR A N 1
ATOM 2163 C CA . THR A 1 289 ? -20.881 -25.086 2.754 1.00 70.12 289 THR A CA 1
ATOM 2164 C C . THR A 1 289 ? -21.046 -25.342 4.254 1.00 70.12 289 THR A C 1
ATOM 2166 O O . THR A 1 289 ? -21.865 -26.175 4.656 1.00 70.12 289 THR A O 1
ATOM 2169 N N . ASN A 1 290 ? -20.344 -24.581 5.096 1.00 69.62 290 ASN A N 1
ATOM 2170 C CA . ASN A 1 290 ? -20.448 -24.687 6.553 1.00 69.62 290 ASN A CA 1
ATOM 2171 C C . ASN A 1 290 ? -21.848 -24.325 7.064 1.00 69.62 290 ASN A C 1
ATOM 2173 O O . ASN A 1 290 ? -22.405 -25.060 7.882 1.00 69.62 290 ASN A O 1
ATOM 2177 N N . THR A 1 291 ? -22.465 -23.268 6.530 1.00 65.69 291 THR A N 1
ATOM 2178 C CA . THR A 1 291 ? -23.840 -22.879 6.882 1.00 65.69 291 THR A CA 1
ATOM 2179 C C . THR A 1 291 ? -24.838 -23.985 6.541 1.00 65.69 291 THR A C 1
ATOM 2181 O O . THR A 1 291 ? -25.644 -24.376 7.387 1.00 65.69 291 THR A O 1
ATOM 2184 N N . LYS A 1 292 ? -24.742 -24.580 5.343 1.00 62.81 292 LYS A N 1
ATOM 2185 C CA . LYS A 1 292 ? -25.593 -25.718 4.945 1.00 62.81 292 LYS A CA 1
ATOM 2186 C C . LYS A 1 292 ? -25.395 -26.940 5.851 1.00 62.81 292 LYS A C 1
ATOM 2188 O O . LYS A 1 292 ? -26.369 -27.603 6.210 1.00 62.81 292 LYS A O 1
ATOM 2193 N N . ASN A 1 293 ? -24.157 -27.235 6.242 1.00 61.41 293 ASN A N 1
ATOM 2194 C CA . ASN A 1 293 ? -23.846 -28.359 7.128 1.00 61.41 293 ASN A CA 1
ATOM 2195 C C . ASN A 1 293 ? -24.350 -28.136 8.562 1.00 61.41 293 ASN A C 1
ATOM 2197 O O . ASN A 1 293 ? -24.870 -29.069 9.175 1.00 61.41 293 ASN A O 1
ATOM 2201 N N . ASN A 1 294 ? -24.262 -26.909 9.079 1.00 62.72 294 ASN A N 1
ATOM 2202 C CA . ASN A 1 294 ? -24.789 -26.550 10.396 1.00 62.72 294 ASN A CA 1
ATOM 2203 C C . ASN A 1 294 ? -26.321 -26.630 10.436 1.00 62.72 294 ASN A C 1
ATOM 2205 O O . ASN A 1 294 ? -26.873 -27.203 11.373 1.00 62.72 294 ASN A O 1
ATOM 2209 N N . LEU A 1 295 ? -27.006 -26.179 9.380 1.00 64.25 295 LEU A N 1
ATOM 2210 C CA . LEU A 1 295 ? -28.459 -26.340 9.238 1.00 64.25 295 LEU A CA 1
ATOM 2211 C C . LEU A 1 295 ? -28.872 -27.823 9.162 1.00 64.25 2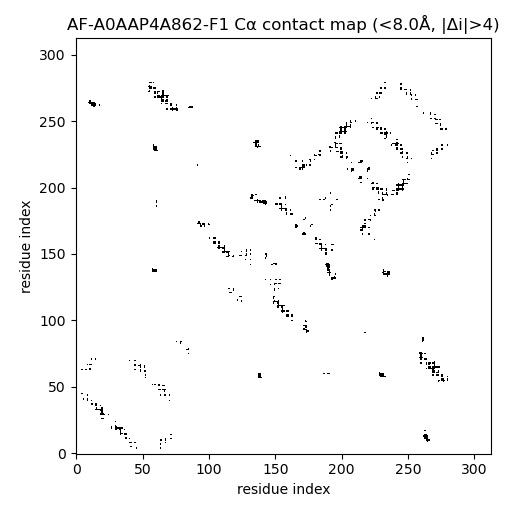95 LEU A C 1
ATOM 2213 O O . LEU A 1 295 ? -29.847 -28.236 9.793 1.00 64.25 295 LEU A O 1
ATOM 2217 N N . LYS A 1 296 ? -28.101 -28.667 8.461 1.00 61.00 296 LYS A N 1
ATOM 2218 C CA . LYS A 1 296 ? -28.318 -30.128 8.436 1.00 61.00 296 LYS A CA 1
ATOM 2219 C C . LYS A 1 296 ? -28.066 -30.810 9.786 1.00 61.00 296 LYS A C 1
ATOM 2221 O O . LYS A 1 296 ? -28.699 -31.820 10.073 1.00 61.00 296 LYS A O 1
ATOM 2226 N N . LYS A 1 297 ? -27.147 -30.300 10.612 1.00 64.81 297 LYS A N 1
ATOM 2227 C CA . LYS A 1 297 ? -26.917 -30.809 11.976 1.00 64.81 297 LYS A CA 1
ATOM 2228 C C . LYS A 1 297 ? -28.019 -30.358 12.941 1.00 64.81 297 LYS A C 1
ATOM 2230 O O . LYS A 1 297 ? -28.527 -31.186 13.687 1.00 64.81 297 LYS A O 1
ATOM 2235 N N . SER A 1 298 ? -28.444 -29.095 12.864 1.00 57.47 298 SER A N 1
ATOM 2236 C CA . SER A 1 298 ? -29.537 -28.541 13.682 1.00 57.47 298 SER A CA 1
ATOM 2237 C C . SER A 1 298 ? -30.908 -29.145 13.363 1.00 57.47 298 SER A C 1
ATOM 2239 O O . SER A 1 298 ? -31.779 -29.157 14.222 1.00 57.47 298 SER A O 1
ATOM 2241 N N . SER A 1 299 ? -31.120 -29.647 12.145 1.00 58.38 299 SER A N 1
ATOM 2242 C CA . SER A 1 299 ? -32.346 -30.376 11.778 1.00 58.38 299 SER A CA 1
ATOM 2243 C C . SER A 1 299 ? -32.325 -31.854 12.185 1.00 58.38 299 SER A C 1
ATOM 2245 O O . SER A 1 299 ? -33.345 -32.526 12.078 1.00 58.38 299 SER A O 1
ATOM 2247 N N . LYS A 1 300 ? -31.181 -32.369 12.662 1.00 63.50 300 LYS A N 1
ATOM 2248 C CA . LYS A 1 300 ? -31.020 -33.746 13.162 1.00 63.50 300 LYS A CA 1
ATOM 2249 C C . LYS A 1 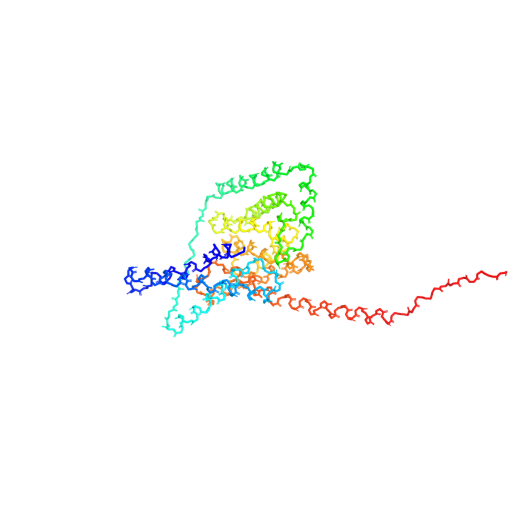300 ? -30.960 -33.844 14.690 1.00 63.50 300 LYS A C 1
ATOM 2251 O O . LYS A 1 300 ? -30.968 -34.956 15.210 1.00 63.50 300 LYS A O 1
ATOM 2256 N N . SER A 1 301 ? -30.886 -32.727 15.414 1.00 46.56 301 SER A N 1
ATOM 2257 C CA . SER A 1 301 ? -31.001 -32.722 16.876 1.00 46.56 301 SER A CA 1
ATOM 2258 C C . SER A 1 301 ? -32.458 -32.969 17.292 1.00 46.56 301 SER A C 1
ATOM 2260 O O . SER A 1 301 ? -33.343 -32.315 16.736 1.00 46.56 301 SER A O 1
ATOM 2262 N N . PRO A 1 302 ? -32.731 -33.886 18.241 1.00 47.31 302 PRO A N 1
ATOM 2263 C CA . PRO A 1 302 ? -34.093 -34.152 18.693 1.00 47.31 302 PRO A CA 1
ATOM 2264 C C . PRO A 1 302 ? -34.720 -32.874 19.276 1.00 47.31 302 PRO A C 1
ATOM 2266 O O . PRO A 1 302 ? -34.003 -32.074 19.885 1.00 47.31 302 PRO A O 1
ATOM 2269 N N . PRO A 1 303 ? -36.034 -32.651 19.090 1.00 48.91 303 PRO A N 1
ATOM 2270 C CA . PRO A 1 303 ? -36.702 -31.491 19.659 1.00 48.91 303 PRO A CA 1
ATOM 2271 C C . PRO A 1 303 ? -36.529 -31.508 21.178 1.00 48.91 303 PRO A C 1
ATOM 2273 O O . PRO A 1 303 ? -36.765 -32.524 21.831 1.00 48.91 303 PRO A O 1
ATOM 2276 N N . ILE A 1 304 ? -36.097 -30.373 21.729 1.00 52.28 304 ILE A N 1
ATOM 2277 C CA . ILE A 1 304 ? -36.027 -30.153 23.171 1.00 52.28 304 ILE A CA 1
ATOM 2278 C C . ILE A 1 304 ? -37.444 -30.365 23.704 1.00 52.28 304 ILE A C 1
ATOM 2280 O O . ILE A 1 304 ? -38.346 -29.588 23.389 1.00 52.28 304 ILE A O 1
ATOM 2284 N N . SER A 1 305 ? -37.658 -31.436 24.470 1.00 45.53 305 SER A N 1
ATOM 2285 C CA . SER A 1 305 ? -38.918 -31.659 25.168 1.00 45.53 305 SER A CA 1
ATOM 2286 C C . SER A 1 305 ? -39.077 -30.539 26.192 1.00 45.53 305 SER A C 1
ATOM 2288 O O . SER A 1 305 ? -38.493 -30.587 27.276 1.00 45.53 305 SER A O 1
ATOM 2290 N N . LEU A 1 306 ? -39.829 -29.500 25.835 1.00 46.25 306 LEU A N 1
ATOM 2291 C CA . LEU A 1 306 ? -40.340 -28.527 26.788 1.00 46.25 306 LEU A CA 1
ATOM 2292 C C . LEU A 1 306 ? -41.223 -29.302 27.767 1.00 46.25 306 LEU A C 1
ATOM 2294 O O . LEU A 1 306 ? -42.361 -29.651 27.458 1.00 46.25 306 LEU A O 1
ATOM 2298 N N . GLY A 1 307 ? -40.652 -29.638 28.924 1.00 43.97 307 GLY A N 1
ATOM 2299 C CA . GLY A 1 307 ? -41.362 -30.228 30.047 1.00 43.97 307 GLY A CA 1
ATOM 2300 C C . GLY A 1 307 ? -42.362 -29.218 30.587 1.00 43.97 307 GLY A C 1
ATOM 2301 O O . GLY A 1 307 ? -42.069 -28.489 31.530 1.00 43.97 307 GLY A O 1
ATOM 2302 N N . ILE A 1 308 ? -43.539 -29.159 29.968 1.00 43.78 308 ILE A N 1
ATOM 2303 C CA . ILE A 1 308 ? -44.699 -28.479 30.527 1.00 43.78 308 ILE A CA 1
ATOM 2304 C C . ILE A 1 308 ? -45.118 -29.314 31.739 1.00 43.78 308 ILE A C 1
ATOM 2306 O O . ILE A 1 308 ? -45.769 -30.351 31.599 1.00 43.78 308 ILE A O 1
ATOM 2310 N N . LYS A 1 309 ? -44.712 -28.882 32.938 1.00 48.06 309 LYS A N 1
ATOM 2311 C CA . LYS A 1 309 ? -45.396 -29.273 34.172 1.00 48.06 309 LYS A CA 1
ATOM 2312 C C . LYS A 1 309 ? -46.845 -28.815 34.022 1.00 48.06 309 LYS A C 1
ATOM 2314 O O . LYS A 1 309 ? -47.121 -27.621 34.053 1.00 48.06 309 LYS A O 1
ATOM 2319 N N . LYS A 1 310 ? -47.757 -29.764 33.814 1.00 42.66 310 LYS A N 1
ATOM 2320 C CA . LYS A 1 310 ? -49.176 -29.546 34.082 1.00 42.66 310 LYS A CA 1
ATOM 2321 C C . LYS A 1 310 ? -49.319 -29.423 35.596 1.00 42.66 310 LYS A C 1
ATOM 2323 O O . LYS A 1 310 ? -49.246 -30.427 36.295 1.00 42.66 310 LYS A O 1
ATOM 2328 N N . GLU A 1 311 ? -49.464 -28.200 36.085 1.00 45.81 311 GLU A N 1
ATOM 2329 C CA . GLU A 1 311 ? -50.209 -27.960 37.316 1.00 45.81 311 GLU A CA 1
ATOM 2330 C C . GLU A 1 311 ? -51.694 -28.089 36.962 1.00 45.81 311 GLU A C 1
ATOM 2332 O O . GLU A 1 311 ? -52.208 -27.323 36.146 1.00 45.81 311 GLU A O 1
ATOM 2337 N N . ALA A 1 312 ? -52.339 -29.117 37.505 1.00 45.56 312 ALA A N 1
ATOM 2338 C CA . ALA A 1 312 ? -53.784 -29.214 37.645 1.00 45.56 312 ALA A CA 1
ATOM 2339 C C . ALA A 1 312 ? -54.075 -30.181 38.803 1.00 45.56 312 ALA A C 1
ATOM 2341 O O . ALA A 1 312 ? -53.745 -31.363 38.696 1.00 45.56 312 ALA A O 1
ATOM 2342 N N . ASP A 1 313 ? -54.660 -29.589 39.845 1.00 39.59 313 ASP A N 1
ATOM 2343 C CA . ASP A 1 313 ? -55.432 -30.123 40.980 1.00 39.59 313 ASP A CA 1
ATOM 2344 C C . ASP A 1 313 ? -54.752 -31.024 42.029 1.00 39.59 313 ASP A C 1
ATOM 2346 O O . ASP A 1 313 ? -54.378 -32.182 41.736 1.00 39.59 313 ASP A O 1
#

Radius of gyration: 23.35 Å; Cα contacts (8 Å, |Δi|>4): 507; chains: 1; bounding box: 77×55×73 Å

pLDDT: mean 86.77, std 14.56, range [28.89, 98.56]

InterPro domains:
  IPR011470 Protein of unknown function DUF1576 [PF07613] (7-80)
  IPR011470 Protein of unknown function DUF1576 [PF07613] (122-284)

Mean predicted aligned error: 7.76 Å